Protein AF-A0A6A3JGC2-F1 (afdb_monomer_lite)

Radius of gyration: 27.62 Å; chains: 1; bounding box: 61×84×70 Å

InterPro domains:
  IPR036770 Ankyrin repeat-containing domain superfamily [G3DSA:1.25.40.20] (63-201)
  IPR036770 Ankyrin repeat-containing domain superfamily [SSF48403] (76-200)
  IPR052050 Secreted Effector and Ankyrin Repeat [PTHR46586] (74-198)

Foldseek 3Di:
DDDDDDDDDDDDDDDDDDPPDDDDDDDDDDDDDPDPPPVLPPLPLCPVVPDPVVQVVPSVSSVVVSLVSDDLQVNLLVCLVVVPLVSNLVSLQPDPDDCLNNLLSNLLVLPVSSNCSNVVSVPPQDQDPPPNDGDCPPPPVQPSLLVSLLNSLLNLNQVSNVVSLVVNVPDPCSLVSLVSSLVSNVVNVNVVSNVVSVVVNVVVVVVVVPDPDPPDDD

Secondary structure (DSSP, 8-state):
-------------------------------------------GGGGGGT--HHHHT-HHHHHHHHHHHS-HHHHHHHHHHHT-HHHHHHHHHH--S--HHHHHHHHHTT-HHHHHHHHHTT------TTT-------TTHHHHHHHHHHHHHHHT-HHHHHHHHHHHTTSTTHHHHHHHHHHHHHHHT-HHHHHHHHHHHHHHHHHTTSSSSS----

Sequence (218 aa):
MSCKRPWVDQVVESHSESKRVCIGSNGDCGKEETGLVLLARPHAKLKWANLPSRVLALPNVVERIEELALTPEENLEEAVRTGQVQLLSELATDFTGDVSGAVLAAARSGRTDMLEILLASQTEYFYDEETGCKYDEEEECGQFVAEAAVAASREGHLEAVRLLHDRVYYHDDRYETLWKILEEAAASGHVHVVKYAVDSLRDVGDDEFMDCTADRTW

Organism: NCBI:txid129364

Structure (mmCIF, N/CA/C/O backbone):
data_AF-A0A6A3JGC2-F1
#
_entry.id   AF-A0A6A3JGC2-F1
#
loop_
_atom_site.group_PDB
_atom_site.id
_atom_site.type_symbol
_atom_site.label_atom_id
_atom_site.label_alt_id
_atom_site.label_comp_id
_atom_site.label_asym_id
_atom_site.label_entity_id
_atom_site.label_seq_id
_atom_site.pdbx_PDB_ins_code
_atom_site.Cartn_x
_atom_site.Cartn_y
_atom_site.Cartn_z
_atom_site.occupancy
_atom_site.B_iso_or_equiv
_atom_site.auth_seq_id
_atom_site.auth_comp_id
_atom_site.auth_asym_id
_atom_site.auth_atom_id
_atom_site.pdbx_PDB_model_num
ATOM 1 N N . MET A 1 1 ? 35.248 -31.519 -22.949 1.00 40.16 1 MET A N 1
ATOM 2 C CA . MET A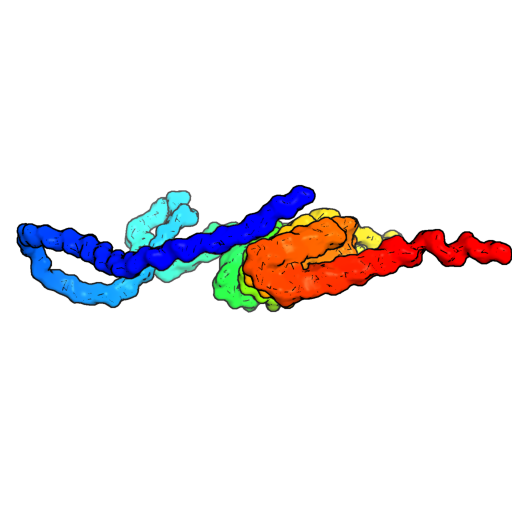 1 1 ? 34.840 -32.480 -21.904 1.00 40.16 1 MET A CA 1
ATOM 3 C C . MET A 1 1 ? 33.333 -32.650 -21.996 1.00 40.16 1 MET A C 1
ATOM 5 O O . MET A 1 1 ? 32.597 -31.718 -21.718 1.00 40.16 1 MET A O 1
ATOM 9 N N . SER A 1 2 ? 32.906 -33.788 -22.541 1.00 40.03 2 SER A N 1
ATOM 10 C CA . SER A 1 2 ? 31.509 -34.231 -22.619 1.00 40.03 2 SER A CA 1
ATOM 11 C C . SER A 1 2 ? 31.154 -34.981 -21.342 1.00 40.03 2 SER A C 1
ATOM 13 O O . SER A 1 2 ? 31.993 -35.754 -20.899 1.00 40.03 2 SER A O 1
ATOM 15 N N . CYS A 1 3 ? 29.931 -34.804 -20.839 1.00 30.33 3 CYS A N 1
ATOM 16 C CA . CYS A 1 3 ? 29.117 -35.800 -20.119 1.00 30.33 3 CYS A CA 1
ATOM 17 C C . CYS A 1 3 ? 27.719 -35.173 -19.933 1.00 30.33 3 CYS A C 1
ATOM 19 O O . CYS A 1 3 ? 27.557 -34.242 -19.157 1.00 30.33 3 CYS A O 1
ATOM 21 N N . LYS A 1 4 ? 26.763 -35.402 -20.844 1.00 32.72 4 LYS A N 1
ATOM 22 C CA . LYS A 1 4 ? 25.725 -36.454 -20.783 1.00 32.72 4 LYS A CA 1
ATOM 23 C C . LYS A 1 4 ? 25.055 -36.589 -19.404 1.00 32.72 4 LYS A C 1
ATOM 25 O O . LYS A 1 4 ? 25.658 -37.097 -18.468 1.00 32.72 4 LYS A O 1
ATOM 30 N N . ARG A 1 5 ? 23.770 -36.207 -19.346 1.00 41.34 5 ARG A N 1
ATOM 31 C CA . ARG A 1 5 ? 22.792 -36.713 -18.365 1.00 41.34 5 ARG A CA 1
ATOM 32 C C . ARG A 1 5 ? 22.647 -38.231 -18.536 1.00 41.34 5 ARG A C 1
ATOM 34 O O . ARG A 1 5 ? 22.842 -38.732 -19.647 1.00 41.34 5 ARG A O 1
ATOM 41 N N . PRO A 1 6 ? 22.218 -38.936 -17.485 1.00 41.75 6 PRO A N 1
ATOM 42 C CA . PRO A 1 6 ? 20.934 -39.616 -17.633 1.00 41.75 6 PRO A CA 1
ATOM 43 C C . PRO A 1 6 ? 20.024 -39.456 -16.413 1.00 41.75 6 PRO A C 1
ATOM 45 O O . PRO A 1 6 ? 20.448 -39.537 -15.264 1.00 41.75 6 PRO A O 1
ATOM 48 N N . TRP A 1 7 ? 18.747 -39.259 -16.725 1.00 29.38 7 TRP A N 1
ATOM 49 C CA . TRP A 1 7 ? 17.623 -39.642 -15.885 1.00 29.38 7 TRP A CA 1
ATOM 50 C C . TRP A 1 7 ? 17.770 -41.100 -15.430 1.00 29.38 7 TRP A C 1
ATOM 52 O O . TRP A 1 7 ? 18.105 -41.963 -16.242 1.00 29.38 7 TRP A O 1
ATOM 62 N N . VAL A 1 8 ? 17.478 -41.366 -14.159 1.00 36.34 8 VAL A N 1
ATOM 63 C CA . VAL A 1 8 ? 17.146 -42.704 -13.669 1.00 36.34 8 VAL A CA 1
ATOM 64 C C . VAL A 1 8 ? 15.775 -42.606 -13.028 1.00 36.34 8 VAL A C 1
ATOM 66 O O . VAL A 1 8 ? 15.575 -41.865 -12.067 1.00 36.34 8 VAL A O 1
ATOM 69 N N . ASP A 1 9 ? 14.852 -43.347 -13.626 1.00 31.70 9 ASP A N 1
ATOM 70 C CA . ASP A 1 9 ? 13.551 -43.685 -13.085 1.00 31.70 9 ASP A CA 1
ATOM 71 C C . ASP A 1 9 ? 13.697 -44.338 -11.709 1.00 31.70 9 ASP A C 1
ATOM 73 O O . ASP A 1 9 ? 14.399 -45.338 -11.546 1.00 31.70 9 ASP A O 1
ATOM 77 N N . GLN A 1 10 ? 12.952 -43.828 -10.735 1.00 32.38 10 GLN A N 1
ATOM 78 C CA . GLN A 1 10 ? 12.480 -44.659 -9.638 1.00 32.38 10 GLN A CA 1
ATOM 79 C C . GLN A 1 10 ? 11.005 -44.349 -9.400 1.00 32.38 10 GLN A C 1
ATOM 81 O O . GLN A 1 10 ? 10.617 -43.501 -8.603 1.00 32.38 10 GLN A O 1
ATOM 86 N N . VAL A 1 11 ? 10.182 -45.065 -10.164 1.00 33.06 11 VAL A N 1
ATOM 87 C CA . VAL A 1 11 ? 8.843 -45.458 -9.742 1.00 33.06 11 VAL A CA 1
ATOM 88 C C . VAL A 1 11 ? 9.032 -46.366 -8.530 1.00 33.06 11 VAL A C 1
ATOM 90 O O . VAL A 1 11 ? 9.611 -47.445 -8.654 1.00 33.06 11 VAL A O 1
ATOM 93 N N . VAL A 1 12 ? 8.560 -45.932 -7.366 1.00 37.59 12 VAL A N 1
ATOM 94 C CA . VAL A 1 12 ? 8.215 -46.844 -6.275 1.00 37.59 12 VAL A CA 1
ATOM 95 C C . VAL A 1 12 ? 6.804 -46.501 -5.835 1.00 37.59 12 VAL A C 1
ATOM 97 O O . VAL A 1 12 ? 6.435 -45.338 -5.681 1.00 37.59 12 VAL A O 1
ATOM 100 N N . GLU A 1 13 ? 6.018 -47.558 -5.753 1.00 29.42 13 GLU A N 1
ATOM 101 C CA . GLU A 1 13 ? 4.581 -47.598 -5.603 1.00 29.42 13 GLU A CA 1
ATOM 102 C C . GLU A 1 13 ? 4.063 -46.864 -4.361 1.00 29.42 13 GLU A C 1
ATOM 104 O O . GLU A 1 13 ? 4.618 -46.898 -3.264 1.00 29.42 13 GLU A O 1
ATOM 109 N N . SER A 1 14 ? 2.909 -46.250 -4.582 1.00 35.84 14 SER A N 1
ATOM 110 C CA . SER A 1 14 ? 1.824 -46.024 -3.639 1.00 35.84 14 SER A CA 1
ATOM 111 C C . SER A 1 14 ? 1.724 -47.062 -2.515 1.00 35.84 14 SER A C 1
ATOM 113 O O . SER A 1 14 ? 1.440 -48.222 -2.788 1.00 35.84 14 SER A O 1
ATOM 115 N N . HIS A 1 15 ? 1.763 -46.608 -1.260 1.00 31.97 15 HIS A N 1
ATOM 116 C CA . HIS A 1 15 ? 0.963 -47.209 -0.195 1.00 31.97 15 HIS A CA 1
ATOM 117 C C . HIS A 1 15 ? 0.449 -46.139 0.771 1.00 31.97 15 HIS A C 1
ATOM 119 O O . HIS A 1 15 ? 1.176 -45.507 1.531 1.00 31.97 15 HIS A O 1
ATOM 125 N N . SER A 1 16 ? -0.865 -45.961 0.709 1.00 41.03 16 SER A N 1
ATOM 126 C CA . SER A 1 16 ? -1.711 -45.414 1.754 1.00 41.03 16 SER A CA 1
ATOM 127 C C . SER A 1 16 ? -1.505 -46.173 3.067 1.00 41.03 16 SER A C 1
ATOM 129 O O . SER A 1 16 ? -1.831 -47.356 3.127 1.00 41.03 16 SER A O 1
ATOM 131 N N . GLU A 1 17 ? -1.088 -45.504 4.139 1.00 35.75 17 GLU A N 1
ATOM 132 C CA . GLU A 1 17 ? -1.300 -46.021 5.494 1.00 35.75 17 GLU A CA 1
ATOM 133 C C . GLU A 1 17 ? -1.867 -44.940 6.408 1.00 35.75 17 GLU A C 1
ATOM 135 O O . GLU A 1 17 ? -1.187 -44.150 7.058 1.00 35.75 17 GLU A O 1
ATOM 140 N N . SER A 1 18 ? -3.196 -44.963 6.444 1.00 41.19 18 SER A N 1
ATOM 141 C CA . SER A 1 18 ? -4.035 -44.443 7.508 1.00 41.19 18 SER A CA 1
ATOM 142 C C . SER A 1 18 ? -3.689 -45.169 8.816 1.00 41.19 18 SER A C 1
ATOM 144 O O . SER A 1 18 ? -4.119 -46.300 9.029 1.00 41.19 18 SER A O 1
ATOM 146 N N . LYS A 1 19 ? -2.929 -44.541 9.721 1.00 39.28 19 LYS A N 1
ATOM 147 C CA . LYS A 1 19 ? -2.805 -45.027 11.107 1.00 39.28 19 LYS A CA 1
ATOM 148 C C . LYS A 1 19 ? -3.862 -44.379 11.987 1.00 39.28 19 LYS A C 1
ATOM 150 O O . LYS A 1 19 ? -3.628 -43.430 12.725 1.00 39.28 19 LYS A O 1
ATOM 155 N N . ARG A 1 20 ? -5.053 -44.964 11.891 1.00 35.09 20 ARG A N 1
ATOM 156 C CA . ARG A 1 20 ? -6.112 -44.891 12.890 1.00 35.09 20 ARG A CA 1
ATOM 157 C C . ARG A 1 20 ? -5.725 -45.845 14.027 1.00 35.09 20 ARG A C 1
ATOM 159 O O . ARG A 1 20 ? -5.911 -47.050 13.903 1.00 35.09 20 ARG A O 1
ATOM 166 N N . VAL A 1 21 ? -5.162 -45.326 15.116 1.00 34.97 21 VAL A N 1
ATOM 167 C CA . VAL A 1 21 ? -5.056 -46.079 16.376 1.00 34.97 21 VAL A CA 1
ATOM 168 C C . VAL A 1 21 ? -6.229 -45.652 17.247 1.00 34.97 21 VAL A C 1
ATOM 170 O O . VAL A 1 21 ? -6.173 -44.656 17.959 1.00 34.97 21 VAL A O 1
ATOM 173 N N . CYS A 1 22 ? -7.326 -46.396 17.129 1.00 31.34 22 CYS A N 1
ATOM 174 C CA . CYS A 1 22 ? -8.403 -46.393 18.108 1.00 31.34 22 CYS A CA 1
ATOM 175 C C . CYS A 1 22 ? -8.156 -47.564 19.058 1.00 31.34 22 CYS A C 1
ATOM 177 O O . CYS A 1 22 ? -8.174 -48.716 18.629 1.00 31.34 22 CYS A O 1
ATOM 179 N N . ILE A 1 23 ? -7.963 -47.272 20.341 1.00 37.31 23 ILE A N 1
ATOM 180 C CA . ILE A 1 23 ? -8.132 -48.247 21.416 1.00 37.31 23 ILE A CA 1
ATOM 181 C C . ILE A 1 23 ? -9.232 -47.670 22.310 1.00 37.31 23 ILE A C 1
ATOM 183 O O . ILE A 1 23 ? -9.028 -46.654 22.970 1.00 37.31 23 ILE A O 1
ATOM 187 N N . GLY A 1 24 ? -10.427 -48.268 22.235 1.00 34.34 24 GLY A N 1
ATOM 188 C CA . GLY A 1 24 ? -11.505 -48.063 23.210 1.00 34.34 24 GLY A CA 1
ATOM 189 C C . GLY A 1 24 ? -11.073 -48.566 24.597 1.00 34.34 24 GLY A C 1
ATOM 190 O O . GLY A 1 24 ? -10.093 -49.289 24.721 1.00 34.34 24 GLY A O 1
ATOM 191 N N . SER A 1 25 ? -11.733 -48.240 25.699 1.00 39.22 25 SER A N 1
ATOM 192 C CA . SER A 1 25 ? -13.154 -47.965 25.860 1.00 39.22 25 SER A CA 1
ATOM 193 C C . SER A 1 25 ? -13.377 -47.290 27.217 1.00 39.22 25 SER A C 1
ATOM 195 O O . SER A 1 25 ? -12.746 -47.690 28.191 1.00 39.22 25 SER A O 1
ATOM 197 N N . ASN A 1 26 ? -14.301 -46.330 27.298 1.00 35.31 26 ASN A N 1
ATOM 198 C CA . ASN A 1 26 ? -15.523 -46.417 28.116 1.00 35.31 26 ASN A CA 1
ATOM 199 C C . ASN A 1 26 ? -16.088 -45.028 28.431 1.00 35.31 26 ASN A C 1
ATOM 201 O O . ASN A 1 26 ? -15.456 -44.246 29.128 1.00 35.31 26 ASN A O 1
ATOM 205 N N . GLY A 1 27 ? -17.326 -44.821 27.974 1.00 37.41 27 GLY A N 1
ATOM 206 C CA . GLY A 1 27 ? -18.338 -43.993 28.625 1.00 37.41 27 GLY A CA 1
ATOM 207 C C . GLY A 1 27 ? -18.109 -42.487 28.607 1.00 37.41 27 GLY A C 1
ATOM 208 O O . GLY A 1 27 ? -17.497 -41.957 29.518 1.00 37.41 27 GLY A O 1
ATOM 209 N N . ASP A 1 28 ? -18.730 -41.785 27.662 1.00 31.62 28 ASP A N 1
ATOM 210 C CA . ASP A 1 28 ? -19.971 -41.108 28.036 1.00 31.62 28 ASP A CA 1
ATOM 211 C C . ASP A 1 28 ? -20.801 -40.729 26.811 1.00 31.62 28 ASP A C 1
ATOM 213 O O . ASP A 1 28 ? -20.299 -40.444 25.723 1.00 31.62 28 ASP A O 1
ATOM 217 N N . CYS A 1 29 ? -22.105 -40.812 27.002 1.00 31.84 29 CYS A N 1
ATOM 218 C CA . CYS A 1 29 ? -23.134 -40.596 26.012 1.00 31.84 29 CYS A CA 1
ATOM 219 C C . CYS A 1 29 ? -23.677 -39.168 26.109 1.00 31.84 29 CYS A C 1
ATOM 221 O O . CYS A 1 29 ? -24.109 -38.736 27.173 1.00 31.84 29 CYS A O 1
ATOM 223 N N . GLY A 1 30 ? -23.813 -38.516 24.955 1.00 33.78 30 GLY A N 1
ATOM 224 C CA . GLY A 1 30 ? -24.928 -37.609 24.707 1.00 33.78 30 GLY A CA 1
ATOM 225 C C . GLY A 1 30 ? -24.602 -36.123 24.574 1.00 33.78 30 GLY A C 1
ATOM 226 O O . GLY A 1 30 ? -23.927 -35.534 25.412 1.00 33.78 30 GLY A O 1
ATOM 227 N N . LYS A 1 31 ? -25.296 -35.555 23.578 1.00 35.34 31 LYS A N 1
ATOM 228 C CA . LYS A 1 31 ? -25.598 -34.142 23.293 1.00 35.34 31 LYS A CA 1
ATOM 229 C C . LYS A 1 31 ? -24.563 -33.465 22.398 1.00 35.34 31 LYS A C 1
ATOM 231 O O . LYS A 1 31 ? -23.427 -33.252 22.788 1.00 35.34 31 LYS A O 1
ATOM 236 N N . GLU A 1 32 ? -24.835 -33.425 21.098 1.00 36.41 32 GLU A N 1
ATOM 237 C CA . GLU A 1 32 ? -25.738 -32.477 20.416 1.00 36.41 32 GLU A CA 1
ATOM 238 C C . GLU A 1 32 ? -25.080 -31.109 20.221 1.00 36.41 32 GLU A C 1
ATOM 240 O O . GLU A 1 32 ? -24.451 -30.561 21.117 1.00 36.41 32 GLU A O 1
ATOM 245 N N . GLU A 1 33 ? -25.300 -30.597 19.011 1.00 38.44 33 GLU A N 1
ATOM 246 C CA . GLU A 1 33 ? -25.041 -29.236 18.548 1.00 38.44 33 GLU A CA 1
ATOM 247 C C . GLU A 1 33 ? -23.581 -28.923 18.203 1.00 38.44 33 GLU A C 1
ATOM 249 O O . GLU A 1 33 ? -22.798 -28.373 18.973 1.00 38.44 33 GLU A O 1
ATOM 254 N N . THR A 1 34 ? -23.245 -29.185 16.938 1.00 37.94 34 THR A N 1
ATOM 255 C CA . THR A 1 34 ? -22.229 -28.426 16.202 1.00 37.94 34 THR A CA 1
ATOM 256 C C . THR A 1 34 ? -22.702 -26.977 16.062 1.00 37.94 34 THR A C 1
ATOM 258 O O . THR A 1 34 ? -23.125 -26.539 14.993 1.00 37.94 34 THR A O 1
ATOM 261 N N . GLY A 1 35 ? -22.688 -26.247 17.174 1.00 33.62 35 GLY A N 1
ATOM 262 C CA . GLY A 1 35 ? -22.722 -24.800 17.185 1.00 33.62 35 GLY A CA 1
ATOM 263 C C . GLY A 1 35 ? -21.405 -24.300 16.613 1.00 33.62 35 GLY A C 1
ATOM 264 O O . GLY A 1 35 ? -20.331 -24.747 17.020 1.00 33.62 35 GLY A O 1
ATOM 265 N N . LEU A 1 36 ? -21.497 -23.400 15.638 1.00 38.47 36 LEU A N 1
ATOM 266 C CA . LEU A 1 36 ? -20.394 -22.556 15.201 1.00 38.47 36 LEU A CA 1
ATOM 267 C C . LEU A 1 36 ? -19.675 -22.026 16.443 1.00 38.47 36 LEU A C 1
ATOM 269 O O . LEU A 1 36 ? -20.204 -21.174 17.157 1.00 38.47 36 LEU A O 1
ATOM 273 N N . VAL A 1 37 ? -18.473 -22.539 16.702 1.00 37.34 37 VAL A N 1
ATOM 274 C CA . VAL A 1 37 ? -17.532 -21.891 17.606 1.00 37.34 37 VAL A CA 1
ATOM 275 C C . VAL A 1 37 ? -17.148 -20.599 16.898 1.00 37.34 37 VAL A C 1
ATOM 277 O O . VAL A 1 37 ? -16.197 -20.552 16.122 1.00 37.34 37 VAL A O 1
ATOM 280 N N . LEU A 1 38 ? -17.946 -19.554 17.120 1.00 40.47 38 LEU A N 1
ATOM 281 C CA . LEU A 1 38 ? -17.470 -18.188 17.032 1.00 40.47 38 LEU A CA 1
ATOM 282 C C . LEU A 1 38 ? -16.280 -18.153 17.983 1.00 40.47 38 LEU A C 1
ATOM 284 O O . LEU A 1 38 ? -16.451 -18.176 19.201 1.00 40.47 38 LEU A O 1
ATOM 288 N N . LEU A 1 39 ? -15.076 -18.233 17.420 1.00 42.31 39 LEU A N 1
ATOM 289 C CA . LEU A 1 39 ? -13.839 -17.996 18.140 1.00 42.31 39 LEU A CA 1
ATOM 290 C C . LEU A 1 39 ? -13.948 -16.574 18.684 1.00 42.31 39 LEU A C 1
ATOM 292 O O . LEU A 1 39 ? -13.642 -15.614 17.980 1.00 42.31 39 LEU A O 1
ATOM 296 N N . ALA A 1 40 ? -14.470 -16.447 19.904 1.00 48.84 40 ALA A N 1
ATOM 297 C CA . ALA A 1 40 ? -14.535 -15.193 20.621 1.00 48.84 40 ALA A CA 1
ATOM 298 C C . ALA A 1 40 ? -13.107 -14.661 20.654 1.00 48.84 40 ALA A C 1
ATOM 300 O O . ALA A 1 40 ? -12.228 -15.269 21.275 1.00 48.84 40 ALA A O 1
ATOM 301 N N . ARG A 1 41 ? -12.860 -13.582 19.905 1.00 54.81 41 ARG A N 1
ATOM 302 C CA . ARG A 1 41 ? -11.593 -12.864 19.965 1.00 54.81 41 ARG A CA 1
ATOM 303 C C . ARG A 1 41 ? -11.377 -12.527 21.441 1.00 54.81 41 ARG A C 1
ATOM 305 O O . ARG A 1 41 ? -12.233 -11.868 22.027 1.00 54.81 41 ARG A O 1
ATOM 312 N N . PRO A 1 42 ? -10.304 -13.016 22.084 1.00 57.69 42 PRO A N 1
ATOM 313 C CA . PRO A 1 42 ? -10.035 -12.643 23.460 1.00 57.69 42 PRO A CA 1
ATOM 314 C C . PRO A 1 42 ? -9.900 -11.122 23.513 1.00 57.69 42 PRO A C 1
ATOM 316 O O . PRO A 1 42 ? -9.106 -10.572 22.751 1.00 57.69 42 PRO A O 1
ATOM 319 N N . HIS A 1 43 ? -10.651 -10.467 24.403 1.00 59.94 43 HIS A N 1
ATOM 320 C CA . HIS A 1 43 ? -10.672 -9.010 24.578 1.00 59.94 43 HIS A CA 1
ATOM 321 C C . HIS A 1 43 ? -9.362 -8.485 25.187 1.00 59.94 43 HIS A C 1
ATOM 323 O O . HIS A 1 43 ? -9.300 -7.993 26.317 1.00 59.94 43 HIS A O 1
ATOM 329 N N . ALA A 1 44 ? -8.252 -8.685 24.472 1.00 62.28 44 ALA A N 1
ATOM 330 C CA . ALA A 1 44 ? -6.904 -8.386 24.929 1.00 62.28 44 ALA A CA 1
ATOM 331 C C . ALA A 1 44 ? -6.706 -6.883 25.153 1.00 62.28 44 ALA A C 1
ATOM 333 O O . ALA A 1 44 ? -5.936 -6.507 26.039 1.00 62.28 44 ALA A O 1
ATOM 334 N N . LYS A 1 45 ? -7.446 -6.054 24.404 1.00 65.69 45 LYS A N 1
ATOM 335 C CA . LYS A 1 45 ? -7.395 -4.592 24.472 1.00 65.69 45 LYS A CA 1
ATOM 336 C C . LYS A 1 45 ? -8.037 -4.022 25.740 1.00 65.69 45 LYS A C 1
ATOM 338 O O . LYS A 1 45 ? -7.640 -2.952 26.179 1.00 65.69 45 LYS A O 1
ATOM 343 N N . LEU A 1 46 ? -8.939 -4.752 26.404 1.00 69.06 46 LEU A N 1
ATOM 344 C CA . LEU A 1 46 ? -9.642 -4.279 27.611 1.00 69.06 46 LEU A CA 1
ATOM 345 C C . LEU A 1 46 ? -9.077 -4.822 28.927 1.00 69.06 46 LEU A C 1
ATOM 347 O O . LEU A 1 46 ? -9.680 -4.647 29.989 1.00 69.06 46 LEU A O 1
ATOM 351 N N . LYS A 1 47 ? -7.891 -5.445 28.896 1.00 65.38 47 LYS A N 1
ATOM 352 C CA . LYS A 1 47 ? -7.219 -5.948 30.108 1.00 65.38 47 LYS A CA 1
ATOM 353 C C . LYS A 1 47 ? -6.957 -4.850 31.141 1.00 65.38 47 LYS A C 1
ATOM 355 O O . LYS A 1 47 ? -7.010 -5.122 32.336 1.00 65.38 47 LYS A O 1
ATOM 360 N N . TRP A 1 48 ? -6.703 -3.623 30.688 1.00 63.00 48 TRP A N 1
ATOM 361 C CA . TRP A 1 48 ? -6.475 -2.472 31.563 1.00 63.00 48 TRP A CA 1
ATOM 362 C C . TRP A 1 48 ? -7.754 -2.007 32.279 1.00 63.00 48 TRP A C 1
ATOM 364 O O . TRP A 1 48 ? -7.675 -1.508 33.398 1.00 63.00 48 TRP A O 1
ATOM 374 N N . ALA A 1 49 ? -8.928 -2.202 31.667 1.00 71.62 49 ALA A N 1
ATOM 375 C CA . ALA A 1 49 ? -10.205 -1.695 32.170 1.00 71.62 49 ALA A CA 1
ATOM 376 C C . ALA A 1 49 ? -10.822 -2.578 33.271 1.00 71.62 49 ALA A C 1
ATOM 378 O O . ALA A 1 49 ? -11.781 -2.162 33.919 1.00 71.62 49 ALA A O 1
ATOM 379 N N . ASN A 1 50 ? -10.279 -3.788 33.486 1.00 77.06 50 ASN A N 1
ATOM 380 C CA . ASN A 1 50 ? -10.695 -4.752 34.515 1.00 77.06 50 ASN A CA 1
ATOM 381 C C . ASN A 1 50 ? -12.229 -4.893 34.632 1.00 77.06 50 ASN A C 1
ATOM 383 O O . ASN A 1 50 ? -12.813 -4.783 35.713 1.00 77.06 50 ASN A O 1
ATOM 387 N N . LEU A 1 51 ? -12.890 -5.075 33.484 1.00 80.31 51 LEU A N 1
ATOM 388 C CA . LEU A 1 51 ? -14.347 -5.117 33.396 1.00 80.31 51 LEU A CA 1
ATOM 389 C C . LEU A 1 51 ? -14.912 -6.341 34.140 1.00 80.31 51 LEU A C 1
ATOM 391 O O . LEU A 1 51 ? -14.352 -7.437 34.048 1.00 80.31 51 LEU A O 1
ATOM 395 N N . PRO A 1 52 ? -16.049 -6.202 34.845 1.00 86.31 52 PRO A N 1
ATOM 396 C CA . PRO A 1 52 ? -16.675 -7.326 35.527 1.00 86.31 52 PRO A CA 1
ATOM 397 C C . PRO A 1 52 ? -17.096 -8.410 34.525 1.00 86.31 52 PRO A C 1
ATOM 399 O O . PRO A 1 52 ? -17.564 -8.120 33.423 1.00 86.31 52 PRO A O 1
ATOM 402 N N . SER A 1 53 ? -17.012 -9.678 34.932 1.00 80.56 53 SER A N 1
ATOM 403 C CA . SER A 1 53 ? -17.248 -10.851 34.073 1.00 80.56 53 SER A CA 1
ATOM 404 C C . SER A 1 53 ? -18.633 -10.891 33.415 1.00 80.56 53 SER A C 1
ATOM 406 O O . SER A 1 53 ? -18.794 -11.481 32.352 1.00 80.56 53 SER A O 1
ATOM 408 N N . ARG A 1 54 ? -19.627 -10.205 33.991 1.00 83.94 54 ARG A N 1
ATOM 409 C CA . ARG A 1 54 ? -20.962 -10.051 33.394 1.00 83.94 54 ARG A CA 1
ATOM 410 C C . ARG A 1 54 ? -20.975 -9.139 32.162 1.00 83.94 54 ARG A C 1
ATOM 412 O O . ARG A 1 54 ? -21.797 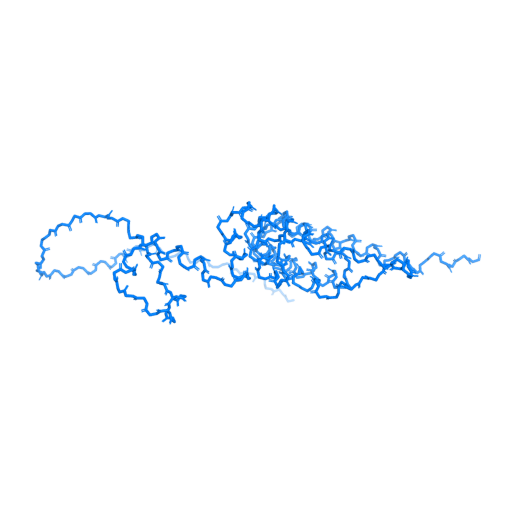-9.356 31.283 1.00 83.94 54 ARG A O 1
ATOM 419 N N . VAL A 1 55 ? -20.090 -8.143 32.105 1.00 81.19 55 VAL A N 1
ATOM 420 C CA . VAL A 1 55 ? -19.917 -7.268 30.934 1.00 81.19 55 VAL A CA 1
ATOM 421 C C . VAL A 1 55 ? -19.098 -7.991 29.869 1.00 81.19 55 VAL A C 1
ATOM 423 O O . VAL A 1 55 ? -19.497 -7.983 28.715 1.00 81.19 55 VAL A O 1
ATOM 426 N N . LEU A 1 56 ? -18.044 -8.718 30.264 1.00 79.69 56 LEU A N 1
ATOM 427 C CA . LEU A 1 56 ? -17.246 -9.545 29.344 1.00 79.69 56 LEU A CA 1
ATOM 428 C C . LEU A 1 56 ? -18.052 -10.664 28.659 1.00 79.69 56 LEU A C 1
ATOM 430 O O . LEU A 1 56 ? -17.670 -11.137 27.597 1.00 79.69 56 LEU A O 1
ATOM 434 N N . ALA A 1 57 ? -19.169 -11.087 29.254 1.00 82.38 57 ALA A N 1
ATOM 435 C CA . ALA A 1 57 ? -20.066 -12.087 28.679 1.00 82.38 57 ALA A CA 1
ATOM 436 C C . ALA A 1 57 ? -21.020 -11.530 27.600 1.00 82.38 57 ALA A C 1
ATOM 438 O O . ALA A 1 57 ? -21.793 -12.296 27.026 1.00 82.38 57 ALA A O 1
ATOM 439 N N . LEU A 1 58 ? -21.013 -10.214 27.346 1.00 85.38 58 LEU A N 1
ATOM 440 C CA . LEU A 1 58 ? -21.899 -9.549 26.388 1.00 85.38 58 LEU A CA 1
ATOM 441 C C . LEU A 1 58 ? -21.116 -9.154 25.124 1.00 85.38 58 LEU A C 1
ATOM 443 O O . LEU A 1 58 ? -20.615 -8.033 25.069 1.00 85.38 58 LEU A O 1
ATOM 447 N N . PRO A 1 59 ? -21.036 -10.014 24.090 1.00 79.19 59 PRO A N 1
ATOM 448 C CA . PRO A 1 59 ? -20.126 -9.813 22.958 1.00 79.19 59 PRO A CA 1
ATOM 449 C C . PRO A 1 59 ? -20.323 -8.456 22.272 1.00 79.19 59 PRO A C 1
ATOM 451 O O . PRO A 1 59 ? -19.364 -7.711 22.128 1.00 79.19 59 PRO A O 1
ATOM 454 N N . ASN A 1 60 ? -21.570 -8.072 21.987 1.00 82.88 60 ASN A N 1
ATOM 455 C CA . ASN A 1 60 ? -21.885 -6.803 21.316 1.00 82.88 60 ASN A CA 1
ATOM 456 C C . ASN A 1 60 ? -21.514 -5.564 22.152 1.00 82.88 60 ASN A C 1
ATOM 458 O O . ASN A 1 60 ? -21.213 -4.506 21.611 1.00 82.88 60 ASN A O 1
ATOM 462 N N . VAL A 1 61 ? -21.593 -5.665 23.485 1.00 84.81 61 VAL A N 1
ATOM 463 C CA . VAL A 1 61 ? -21.240 -4.550 24.377 1.00 84.81 61 VAL A CA 1
ATOM 464 C C . VAL A 1 61 ? -19.729 -4.419 24.450 1.00 84.81 61 VAL A C 1
ATOM 466 O O . VAL A 1 61 ? -19.214 -3.307 24.419 1.00 84.81 61 VAL A O 1
ATOM 469 N N . VAL A 1 62 ? -19.022 -5.544 24.538 1.00 81.88 62 VAL A N 1
ATOM 470 C CA . VAL A 1 62 ? -17.566 -5.524 24.602 1.00 81.88 62 VAL A CA 1
ATOM 471 C C . VAL A 1 62 ? -16.972 -5.066 23.276 1.00 81.88 62 VAL A C 1
ATOM 473 O O . VAL A 1 62 ? -16.109 -4.203 23.305 1.00 81.88 62 VAL A O 1
ATOM 476 N N . GLU A 1 63 ? -17.489 -5.538 22.141 1.00 77.94 63 GLU A N 1
ATOM 477 C CA . GLU A 1 63 ? -17.088 -5.082 20.803 1.00 77.94 63 GLU A CA 1
ATOM 478 C C . GLU A 1 63 ? -17.234 -3.562 20.670 1.00 77.94 63 GLU A C 1
ATOM 480 O O . GLU A 1 63 ? -16.284 -2.877 20.307 1.00 77.94 63 GLU A O 1
ATOM 485 N N . ARG A 1 64 ? -18.369 -3.000 21.107 1.00 78.81 64 ARG A N 1
ATOM 486 C CA . ARG A 1 64 ? -18.576 -1.548 21.075 1.00 78.81 64 ARG A CA 1
ATOM 487 C C . ARG A 1 64 ? -17.637 -0.776 22.005 1.00 78.81 64 ARG A C 1
ATOM 489 O O . ARG A 1 64 ? -17.236 0.338 21.686 1.00 78.81 64 ARG A O 1
ATOM 496 N N . ILE A 1 65 ? -17.314 -1.328 23.175 1.00 81.69 65 ILE A N 1
ATOM 497 C CA . ILE A 1 65 ? -16.345 -0.718 24.097 1.00 81.69 65 ILE A CA 1
ATOM 498 C C . ILE A 1 65 ? -14.935 -0.790 23.506 1.00 81.69 65 ILE A C 1
ATOM 500 O O . ILE A 1 65 ? -14.186 0.169 23.648 1.00 81.69 65 ILE A O 1
ATOM 504 N N . GLU A 1 66 ? -14.576 -1.896 22.852 1.00 73.94 66 GLU A N 1
ATOM 505 C CA . GLU A 1 66 ? -13.299 -2.041 22.155 1.00 73.94 66 GLU A CA 1
ATOM 506 C C . GLU A 1 66 ? -13.179 -1.025 21.028 1.00 73.94 66 GLU A C 1
ATOM 508 O O . GLU A 1 66 ? -12.185 -0.311 21.009 1.00 73.94 66 GLU A O 1
ATOM 513 N N . GLU A 1 67 ? -14.202 -0.886 20.180 1.00 71.19 67 GLU A N 1
ATOM 514 C CA . GLU A 1 67 ? -14.275 0.140 19.130 1.00 71.19 67 GLU A CA 1
ATOM 515 C C . GLU A 1 67 ? -14.059 1.557 19.682 1.00 71.19 67 GLU A C 1
ATOM 517 O O . GLU A 1 67 ? -13.287 2.330 19.126 1.00 71.19 67 GLU A O 1
ATOM 522 N N . LEU A 1 68 ? -14.704 1.898 20.803 1.00 72.12 68 LEU A N 1
ATOM 523 C CA . LEU A 1 68 ? -14.568 3.213 21.441 1.00 72.12 68 LEU A CA 1
ATOM 524 C C . LEU A 1 68 ? -13.238 3.404 22.187 1.00 72.12 68 LEU A C 1
ATOM 526 O O . LEU A 1 68 ? -12.905 4.529 22.555 1.00 72.12 68 LEU A O 1
ATOM 530 N N . ALA A 1 69 ? -12.514 2.320 22.460 1.00 73.12 69 ALA A N 1
ATOM 531 C CA . ALA A 1 69 ? -11.230 2.332 23.152 1.00 73.12 69 ALA A CA 1
ATOM 532 C C . ALA A 1 69 ? -10.030 2.251 22.194 1.00 73.12 69 ALA A C 1
ATOM 534 O O . ALA A 1 69 ? -8.893 2.276 22.671 1.00 73.12 69 ALA A O 1
ATOM 535 N N . LEU A 1 70 ? -10.261 2.137 20.879 1.00 75.50 70 LEU A N 1
ATOM 536 C CA . LEU A 1 70 ? -9.204 2.207 19.871 1.00 75.50 70 LEU A CA 1
ATOM 537 C C . LEU A 1 70 ? -8.568 3.600 19.880 1.00 75.50 70 LEU A C 1
ATOM 539 O O . LEU A 1 70 ? -9.258 4.615 20.003 1.00 75.50 70 LEU A O 1
ATOM 543 N N . THR A 1 71 ? -7.246 3.646 19.719 1.00 81.00 71 THR A N 1
ATOM 544 C CA . THR A 1 71 ? -6.575 4.902 19.363 1.00 81.00 71 THR A CA 1
ATOM 545 C C . THR A 1 71 ? -7.034 5.321 17.960 1.00 81.00 71 THR A C 1
ATOM 547 O O . THR A 1 71 ? -7.513 4.472 17.198 1.00 81.00 71 THR A O 1
ATOM 550 N N . PRO A 1 72 ? -6.949 6.608 17.589 1.00 77.50 72 PRO A N 1
ATOM 551 C CA . PRO A 1 72 ? -7.434 7.040 16.284 1.00 77.50 72 PRO A CA 1
ATOM 552 C C . PRO A 1 72 ? -6.681 6.349 15.129 1.00 77.50 72 PRO A C 1
ATOM 554 O O . PRO A 1 72 ? -7.317 6.029 14.128 1.00 77.50 72 PRO A O 1
ATOM 557 N N . GLU A 1 73 ? -5.396 6.001 15.300 1.00 81.62 73 GLU A N 1
ATOM 558 C CA . GLU A 1 73 ? -4.628 5.205 14.326 1.00 81.62 73 GLU A CA 1
ATOM 559 C C . GLU A 1 73 ? -5.210 3.786 14.177 1.00 81.62 73 GLU A C 1
ATOM 561 O O . GLU A 1 73 ? -5.506 3.325 13.073 1.00 81.62 73 GLU A O 1
ATOM 566 N N . GLU A 1 74 ? -5.436 3.086 15.296 1.00 82.12 74 GLU A N 1
ATOM 567 C CA . GLU A 1 74 ? -5.976 1.722 15.275 1.00 82.12 74 GLU A CA 1
ATOM 568 C C . GLU A 1 74 ? -7.420 1.673 14.759 1.00 82.12 74 GLU A C 1
ATOM 570 O O . GLU A 1 74 ? -7.834 0.678 14.159 1.00 82.12 74 GLU A O 1
ATOM 575 N N . ASN A 1 75 ? -8.196 2.728 15.008 1.00 85.06 75 ASN A N 1
ATOM 576 C CA . ASN A 1 75 ? -9.559 2.854 14.511 1.00 85.06 75 ASN A CA 1
ATOM 577 C C . ASN A 1 75 ? -9.571 3.030 12.989 1.00 85.06 75 ASN A C 1
ATOM 579 O O . ASN A 1 75 ? -10.365 2.388 12.301 1.00 85.06 75 ASN A O 1
ATOM 583 N N . LEU A 1 76 ? -8.635 3.819 12.454 1.00 86.06 76 LEU A N 1
ATOM 584 C CA . LEU A 1 76 ? -8.439 3.963 11.016 1.00 86.06 76 LEU A CA 1
ATOM 585 C C . LEU A 1 76 ? -8.073 2.613 10.382 1.00 86.06 76 LEU A C 1
ATOM 587 O O . LEU A 1 76 ? -8.697 2.185 9.411 1.00 86.06 76 LEU A O 1
ATOM 591 N N . GLU A 1 77 ? -7.135 1.879 10.984 1.00 86.38 77 GLU A N 1
ATOM 592 C CA . GLU A 1 77 ? -6.763 0.538 10.527 1.00 86.38 77 GLU A CA 1
ATOM 593 C C . GLU A 1 77 ? -7.902 -0.487 10.617 1.00 86.38 77 GLU A C 1
ATOM 595 O O . GLU A 1 77 ? -7.998 -1.366 9.759 1.00 86.38 77 GLU A O 1
ATOM 600 N N . GLU A 1 78 ? -8.754 -0.434 11.643 1.00 84.25 78 GLU A N 1
ATOM 601 C CA . GLU A 1 78 ? -9.918 -1.320 11.760 1.00 84.25 78 GLU A CA 1
ATOM 602 C C . GLU A 1 78 ? -11.001 -0.955 10.740 1.00 84.25 78 GLU A C 1
ATOM 604 O O . GLU A 1 78 ? -11.563 -1.849 10.104 1.00 84.25 78 GLU A O 1
ATOM 609 N N . ALA A 1 79 ? -11.261 0.337 10.517 1.00 88.44 79 ALA A N 1
ATOM 610 C CA . ALA A 1 79 ? -12.185 0.811 9.486 1.00 88.44 79 ALA A CA 1
ATOM 611 C C . ALA A 1 79 ? -11.739 0.338 8.099 1.00 88.44 79 ALA A C 1
ATOM 613 O O . ALA A 1 79 ? -12.548 -0.196 7.330 1.00 88.44 79 ALA A O 1
ATOM 614 N N . VAL A 1 80 ? -10.426 0.421 7.837 1.00 90.50 80 VAL A N 1
ATOM 615 C CA . VAL A 1 80 ? -9.789 -0.258 6.715 1.00 90.50 80 VAL A CA 1
ATOM 616 C C . VAL A 1 80 ? -10.111 -1.743 6.835 1.00 90.50 80 VAL A C 1
ATOM 618 O O . VAL A 1 80 ? -10.936 -2.237 6.085 1.00 90.50 80 VAL A O 1
ATOM 621 N N . ARG A 1 81 ? -9.560 -2.513 7.765 1.00 85.50 81 ARG A N 1
ATOM 622 C CA . ARG A 1 81 ? -9.708 -3.983 7.809 1.00 85.50 81 ARG A CA 1
ATOM 623 C C . ARG A 1 81 ? -11.144 -4.504 7.629 1.00 85.50 81 ARG A C 1
ATOM 625 O O . ARG A 1 81 ? -11.344 -5.490 6.924 1.00 85.50 81 ARG A O 1
ATOM 632 N N . THR A 1 82 ? -12.134 -3.819 8.192 1.00 86.69 82 THR A N 1
ATOM 633 C CA . THR A 1 82 ? -13.563 -4.162 8.109 1.00 86.69 82 THR A CA 1
ATOM 634 C C . THR A 1 82 ? -14.252 -3.737 6.809 1.00 86.69 82 THR A C 1
ATOM 636 O O . THR A 1 82 ? -15.315 -4.266 6.496 1.00 86.69 82 THR A O 1
ATOM 639 N N . GLY A 1 83 ? -13.663 -2.842 6.011 1.00 86.00 83 GLY A N 1
ATOM 640 C CA . GLY A 1 83 ? -14.236 -2.420 4.729 1.00 86.00 83 GLY A CA 1
ATOM 641 C C . GLY A 1 83 ? -15.243 -1.279 4.834 1.00 86.00 83 GLY A C 1
ATOM 642 O O . GLY A 1 83 ? -16.014 -1.066 3.902 1.00 86.00 83 GLY A O 1
ATOM 643 N N . GLN A 1 84 ? -15.243 -0.536 5.939 1.00 87.94 84 GLN A N 1
ATOM 644 C CA . GLN A 1 84 ? -16.202 0.537 6.182 1.00 87.94 84 GLN A CA 1
ATOM 645 C C . GLN A 1 84 ? -15.723 1.862 5.576 1.00 87.94 84 GLN A C 1
ATOM 647 O O . GLN A 1 84 ? -15.139 2.697 6.258 1.00 87.94 84 GLN A O 1
ATOM 652 N N . VAL A 1 85 ? -15.993 2.068 4.284 1.00 87.88 85 VAL A N 1
ATOM 653 C CA . VAL A 1 85 ? -15.555 3.261 3.530 1.00 87.88 85 VAL A CA 1
ATOM 654 C C . VAL A 1 85 ? -16.141 4.560 4.096 1.00 87.88 85 VAL A C 1
ATOM 656 O O . VAL A 1 85 ? -15.434 5.557 4.186 1.00 87.88 85 VAL A O 1
ATOM 659 N N . GLN A 1 86 ? -17.413 4.561 4.512 1.00 85.62 86 GLN A N 1
ATOM 660 C CA . GLN A 1 86 ? -18.054 5.762 5.066 1.00 85.62 86 GLN A CA 1
ATOM 661 C C . GLN A 1 86 ? -17.416 6.171 6.396 1.00 85.62 86 GLN A C 1
ATOM 663 O O . GLN A 1 86 ? -17.036 7.326 6.567 1.00 85.62 86 GLN A O 1
ATOM 668 N N . LEU A 1 87 ? -17.228 5.204 7.296 1.00 86.25 87 LEU A N 1
ATOM 669 C CA . LEU A 1 87 ? -16.534 5.433 8.560 1.00 86.25 87 LEU A CA 1
ATOM 670 C C . LEU A 1 87 ? -15.101 5.914 8.313 1.00 86.25 87 LEU A C 1
ATOM 672 O O . LEU A 1 87 ? -14.655 6.852 8.959 1.00 86.25 87 LEU A O 1
ATOM 676 N N . LEU A 1 88 ? -14.400 5.311 7.347 1.00 87.81 88 LEU A N 1
ATOM 677 C CA . LEU A 1 88 ? -13.054 5.734 6.978 1.00 87.81 88 LEU A CA 1
ATOM 678 C C . LEU A 1 88 ? -13.028 7.189 6.506 1.00 87.81 88 LEU A C 1
ATOM 680 O O . LEU A 1 88 ? -12.138 7.922 6.910 1.00 87.81 88 LEU A O 1
ATOM 684 N N . SER A 1 89 ? -13.998 7.614 5.691 1.00 86.44 89 SER A N 1
ATOM 685 C CA . SER A 1 89 ? -14.070 9.002 5.224 1.00 86.44 89 SER A CA 1
ATOM 686 C C . SER A 1 89 ? -14.306 9.994 6.362 1.00 86.44 89 SER A C 1
ATOM 688 O O . SER A 1 89 ? -13.653 11.028 6.389 1.00 86.44 89 SER A O 1
ATOM 690 N N . GLU A 1 90 ? -15.174 9.661 7.322 1.00 84.31 90 GLU A N 1
ATOM 691 C CA . GLU A 1 90 ? -15.426 10.502 8.500 1.00 84.31 90 GLU A CA 1
ATOM 692 C C . GLU A 1 90 ? -14.210 10.556 9.433 1.00 84.31 90 GLU A C 1
ATOM 694 O O . GLU A 1 90 ? -13.898 11.600 9.993 1.00 84.31 90 GLU A O 1
ATOM 699 N N . LEU A 1 91 ? -13.502 9.435 9.596 1.00 84.06 91 LEU A N 1
ATOM 700 C CA . LEU A 1 91 ? -12.290 9.389 10.408 1.00 84.06 91 LEU A CA 1
ATOM 701 C C . LEU A 1 91 ? -11.140 10.142 9.733 1.00 84.06 91 LEU A C 1
ATOM 703 O O . LEU A 1 91 ? -10.444 10.893 10.403 1.00 84.06 91 LEU A O 1
ATOM 707 N N . ALA A 1 92 ? -10.951 9.969 8.424 1.00 82.94 92 ALA A N 1
ATOM 708 C CA . ALA A 1 92 ? -9.840 10.555 7.680 1.00 82.94 92 ALA A CA 1
ATOM 709 C C . ALA A 1 92 ? -9.929 12.083 7.548 1.00 82.94 92 ALA A C 1
ATOM 711 O O . ALA A 1 92 ? -8.891 12.724 7.435 1.00 82.94 92 ALA A O 1
ATOM 712 N N . THR A 1 93 ? -11.127 12.682 7.581 1.00 80.00 93 THR A N 1
ATOM 713 C CA . THR A 1 93 ? -11.270 14.150 7.516 1.00 80.00 93 THR A CA 1
ATOM 714 C C . THR A 1 93 ? -10.738 14.865 8.752 1.00 80.00 93 THR A C 1
ATOM 716 O O . THR A 1 93 ? -10.226 15.973 8.631 1.00 80.00 93 THR A O 1
ATOM 719 N N . ASP A 1 94 ? -10.845 14.242 9.926 1.00 75.62 94 ASP A N 1
ATOM 720 C CA . ASP A 1 94 ? -10.480 14.864 11.206 1.00 75.62 94 ASP A CA 1
ATOM 721 C C . ASP A 1 94 ? -9.125 14.358 11.740 1.00 75.62 94 ASP A C 1
ATOM 723 O O . ASP A 1 94 ? -8.671 14.766 12.813 1.00 75.62 94 ASP A O 1
ATOM 727 N N . PHE A 1 95 ? -8.483 13.434 11.024 1.00 78.12 95 PHE A N 1
ATOM 728 C CA . PHE A 1 95 ? -7.302 12.728 11.498 1.00 78.12 95 PHE A CA 1
ATOM 729 C C . PHE A 1 95 ? -6.014 13.465 11.134 1.00 78.12 95 PHE A C 1
ATOM 731 O O . PHE A 1 95 ? -5.636 13.556 9.972 1.00 78.12 95 PHE A O 1
ATOM 738 N N . THR A 1 96 ? -5.296 13.923 12.157 1.00 71.88 96 THR A N 1
ATOM 739 C CA . THR A 1 96 ? -3.988 14.587 12.022 1.00 71.88 96 THR A CA 1
ATOM 740 C C . THR A 1 96 ? -2.821 13.679 12.436 1.00 71.88 96 THR A C 1
ATOM 742 O O . THR A 1 96 ? -1.762 14.174 12.816 1.00 71.88 96 THR A O 1
ATOM 745 N N . GLY A 1 97 ? -3.047 12.364 12.511 1.00 75.69 97 GLY A N 1
ATOM 746 C CA . GLY A 1 97 ? -2.072 11.385 12.996 1.00 75.69 97 GLY A CA 1
ATOM 747 C C . GLY A 1 97 ? -1.350 10.632 11.877 1.00 75.69 97 GLY A C 1
ATOM 748 O O . GLY A 1 97 ? -1.482 10.947 10.696 1.00 75.69 97 GLY A O 1
ATOM 749 N N . ASP A 1 98 ? -0.617 9.588 12.266 1.00 81.69 98 ASP A N 1
ATOM 750 C CA . ASP A 1 98 ? 0.076 8.697 11.335 1.00 81.69 98 ASP A CA 1
ATOM 751 C C . ASP A 1 98 ? -0.910 7.759 10.615 1.00 81.69 98 ASP A C 1
ATOM 753 O O . ASP A 1 98 ? -1.595 6.945 11.238 1.00 81.69 98 ASP A O 1
ATOM 757 N N . VAL A 1 99 ? -0.986 7.875 9.286 1.00 84.00 99 VAL A N 1
ATOM 758 C CA . VAL A 1 99 ? -1.820 7.017 8.425 1.00 84.00 99 VAL A CA 1
ATOM 759 C C . VAL A 1 99 ? -1.054 5.830 7.838 1.00 84.00 99 VAL A C 1
ATOM 761 O O . VAL A 1 99 ? -1.664 5.010 7.149 1.00 84.00 99 VAL A O 1
ATOM 764 N N . SER A 1 100 ? 0.257 5.715 8.078 1.00 85.62 100 SER A N 1
ATOM 765 C CA . SER A 1 100 ? 1.130 4.726 7.429 1.00 85.62 100 SER A CA 1
ATOM 766 C C . SER A 1 100 ? 0.604 3.294 7.586 1.00 85.62 100 SER A C 1
ATOM 768 O O . SER A 1 100 ? 0.479 2.558 6.603 1.00 85.62 100 SER A O 1
ATOM 770 N N . GLY A 1 101 ? 0.180 2.924 8.799 1.00 87.50 101 GLY A N 1
ATOM 771 C CA . GLY A 1 101 ? -0.407 1.619 9.103 1.00 87.50 101 GLY A CA 1
ATOM 772 C C . GLY A 1 101 ? -1.716 1.355 8.352 1.00 87.50 101 GLY A C 1
ATOM 773 O O . GLY A 1 101 ? -1.914 0.268 7.796 1.00 87.50 101 GLY A O 1
ATOM 774 N N . ALA A 1 102 ? -2.584 2.365 8.244 1.00 89.94 102 ALA A N 1
ATOM 775 C CA . ALA A 1 102 ? -3.845 2.265 7.511 1.00 89.94 102 ALA A CA 1
ATOM 776 C C . ALA A 1 102 ? -3.623 2.144 5.996 1.00 89.94 102 ALA A C 1
ATOM 778 O O . ALA A 1 102 ? -4.261 1.306 5.351 1.00 89.94 102 ALA A O 1
ATOM 779 N N . VAL A 1 103 ? -2.684 2.914 5.435 1.00 90.56 103 VAL A N 1
ATOM 780 C CA . VAL A 1 103 ? -2.290 2.834 4.018 1.00 90.56 103 VAL A CA 1
ATOM 781 C C . VAL A 1 103 ? -1.713 1.454 3.710 1.00 90.56 103 VAL A C 1
ATOM 783 O O . VAL A 1 103 ? -2.142 0.801 2.756 1.00 90.56 103 VAL A O 1
ATOM 786 N N . LEU A 1 104 ? -0.814 0.949 4.558 1.00 91.50 104 LEU A N 1
ATOM 787 C CA . LEU A 1 104 ? -0.231 -0.382 4.412 1.00 91.50 104 LEU A CA 1
ATOM 788 C C . LEU A 1 104 ? -1.300 -1.486 4.479 1.00 91.50 104 LEU A C 1
ATOM 790 O O . LEU A 1 104 ? -1.293 -2.420 3.671 1.00 91.50 104 LEU A O 1
ATOM 794 N N . ALA A 1 105 ? -2.247 -1.383 5.414 1.00 91.69 105 ALA A N 1
ATOM 795 C CA . ALA A 1 105 ? -3.357 -2.325 5.535 1.00 91.69 105 ALA A CA 1
ATOM 796 C C . ALA A 1 105 ? -4.294 -2.283 4.314 1.00 91.69 105 ALA A C 1
ATOM 798 O O . ALA A 1 105 ? -4.739 -3.335 3.840 1.00 91.69 105 ALA A O 1
ATOM 799 N N . ALA A 1 106 ? -4.573 -1.093 3.778 1.00 93.50 106 ALA A N 1
ATOM 800 C CA . ALA A 1 106 ? -5.391 -0.919 2.582 1.00 93.50 106 ALA A CA 1
ATOM 801 C C . ALA A 1 106 ? -4.697 -1.495 1.338 1.00 93.50 106 ALA A C 1
ATOM 803 O O . ALA A 1 106 ? -5.336 -2.211 0.563 1.00 93.50 106 ALA A O 1
ATOM 804 N N . ALA A 1 107 ? -3.384 -1.283 1.208 1.00 93.94 107 ALA A N 1
ATOM 805 C CA . ALA A 1 107 ? -2.554 -1.819 0.134 1.00 93.94 107 ALA A CA 1
ATOM 806 C 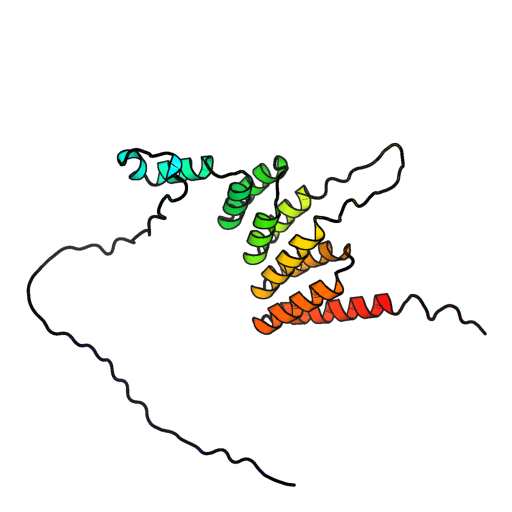C . ALA A 1 107 ? -2.507 -3.353 0.136 1.00 93.94 107 ALA A C 1
ATOM 808 O O . ALA A 1 107 ? -2.768 -3.978 -0.892 1.00 93.94 107 ALA A O 1
ATOM 809 N N . ARG A 1 108 ? -2.283 -3.969 1.305 1.00 92.81 108 ARG A N 1
ATOM 810 C CA . ARG A 1 108 ? -2.341 -5.435 1.479 1.00 92.81 108 ARG A CA 1
ATOM 811 C C . ARG A 1 108 ? -3.712 -6.030 1.179 1.00 92.81 108 ARG A C 1
ATOM 813 O O . ARG A 1 108 ? -3.802 -7.192 0.817 1.00 92.81 108 ARG A O 1
ATOM 820 N N . SER A 1 109 ? -4.775 -5.252 1.369 1.00 90.62 109 SER A N 1
ATOM 821 C CA . SER A 1 109 ? -6.149 -5.686 1.089 1.00 90.62 109 SER A CA 1
ATOM 822 C C . SER A 1 109 ? -6.584 -5.386 -0.352 1.00 90.62 109 SER A C 1
ATOM 824 O O . SER A 1 109 ? -7.680 -5.779 -0.748 1.00 90.62 109 SER A O 1
ATOM 826 N N . GLY A 1 110 ? -5.778 -4.636 -1.115 1.00 90.75 110 GLY A N 1
ATOM 827 C CA . GLY A 1 110 ? -6.068 -4.247 -2.494 1.00 90.75 110 GLY A CA 1
ATOM 828 C C . GLY A 1 110 ? -7.247 -3.290 -2.658 1.00 90.75 110 GLY A C 1
ATOM 829 O O . GLY A 1 110 ? -7.828 -3.226 -3.741 1.00 90.75 110 GLY A O 1
ATOM 830 N N . ARG A 1 111 ? -7.640 -2.572 -1.600 1.00 90.31 111 ARG A N 1
ATOM 831 C CA . ARG A 1 111 ? -8.803 -1.675 -1.630 1.00 90.31 111 ARG A CA 1
ATOM 832 C C . ARG A 1 111 ? -8.408 -0.266 -2.040 1.00 90.31 111 ARG A C 1
ATOM 834 O O . ARG A 1 111 ? -7.958 0.538 -1.226 1.00 90.31 111 ARG A O 1
ATOM 841 N N . THR A 1 112 ? -8.561 -0.007 -3.331 1.00 91.62 112 THR A N 1
ATOM 842 C CA . THR A 1 112 ? -8.157 1.232 -4.000 1.00 91.62 112 THR A CA 1
ATOM 843 C C . THR A 1 112 ? -8.978 2.443 -3.567 1.00 91.62 112 THR A C 1
ATOM 845 O O . THR A 1 112 ? -8.422 3.512 -3.370 1.00 91.62 112 THR A O 1
ATOM 848 N N . ASP A 1 113 ? -10.276 2.258 -3.339 1.00 91.69 113 ASP A N 1
ATOM 849 C CA . ASP A 1 113 ? -11.208 3.263 -2.816 1.00 91.69 113 ASP A CA 1
ATOM 850 C C . ASP A 1 113 ? -10.759 3.834 -1.463 1.00 91.69 113 ASP A C 1
ATOM 852 O O . ASP A 1 113 ? -10.798 5.039 -1.228 1.00 91.69 113 ASP A O 1
ATOM 856 N N . MET A 1 114 ? -10.278 2.968 -0.576 1.00 90.56 114 MET A N 1
ATOM 857 C CA . MET A 1 114 ? -9.751 3.385 0.721 1.00 90.56 114 MET A CA 1
ATOM 858 C C . MET A 1 114 ? -8.372 4.026 0.626 1.00 90.56 114 MET A C 1
ATOM 860 O O . MET A 1 114 ? -8.102 4.981 1.349 1.00 90.56 114 MET A O 1
ATOM 864 N N . LEU A 1 115 ? -7.510 3.517 -0.260 1.00 90.19 115 LEU A N 1
ATOM 865 C CA . LEU A 1 115 ? -6.216 4.141 -0.538 1.00 90.19 115 LEU A CA 1
ATOM 866 C C . LEU A 1 115 ? -6.397 5.567 -1.057 1.00 90.19 115 LEU A C 1
ATOM 868 O O . LEU A 1 115 ? -5.703 6.463 -0.597 1.00 90.19 115 LEU A O 1
ATOM 872 N N . GLU A 1 116 ? -7.350 5.797 -1.958 1.00 89.19 116 GLU A N 1
ATOM 873 C CA . GLU A 1 116 ? -7.651 7.137 -2.462 1.00 89.19 116 GLU A CA 1
ATOM 874 C C . GLU A 1 116 ? -8.066 8.091 -1.341 1.00 89.19 116 GLU A C 1
ATOM 876 O O . GLU A 1 116 ? -7.538 9.197 -1.276 1.00 89.19 116 GLU A O 1
ATOM 881 N N . ILE A 1 117 ? -8.947 7.663 -0.429 1.00 87.88 117 ILE A N 1
ATOM 882 C CA . ILE A 1 117 ? -9.369 8.479 0.722 1.00 87.88 117 ILE A CA 1
ATOM 883 C C . ILE A 1 117 ? -8.172 8.821 1.618 1.00 87.88 117 ILE A C 1
ATOM 885 O O . ILE A 1 117 ? -7.968 9.988 1.945 1.00 87.88 117 ILE A O 1
ATOM 889 N N . LEU A 1 118 ? -7.370 7.816 1.984 1.00 86.88 118 LEU A N 1
ATOM 890 C CA . LEU A 1 118 ? -6.220 7.978 2.879 1.00 86.88 118 LEU A CA 1
ATOM 891 C C . LEU A 1 118 ? -5.104 8.833 2.272 1.00 86.88 118 LEU A C 1
ATOM 893 O O . LEU A 1 118 ? -4.412 9.539 2.994 1.00 86.88 118 LEU A O 1
ATOM 897 N N . LEU A 1 119 ? -4.909 8.759 0.955 1.00 82.81 119 LEU A N 1
ATOM 898 C CA . LEU A 1 119 ? -3.906 9.557 0.250 1.00 82.81 119 LEU A CA 1
ATOM 899 C C . LEU A 1 119 ? -4.415 10.974 -0.046 1.00 82.81 119 LEU A C 1
ATOM 901 O O . LEU A 1 119 ? -3.622 11.910 -0.068 1.00 82.81 119 LEU A O 1
ATOM 905 N N . ALA A 1 120 ? -5.720 11.158 -0.260 1.00 80.81 120 ALA A N 1
ATOM 906 C CA . ALA A 1 120 ? -6.315 12.475 -0.488 1.00 80.81 120 ALA A CA 1
ATOM 907 C C . ALA A 1 120 ? -6.294 13.354 0.770 1.00 80.81 120 ALA A C 1
ATOM 909 O O . ALA A 1 120 ? -6.128 14.566 0.653 1.00 80.81 120 ALA A O 1
ATOM 910 N N . SER A 1 121 ? -6.420 12.763 1.963 1.00 70.25 121 SER A N 1
ATOM 911 C CA . SER A 1 121 ? -6.306 13.511 3.221 1.00 70.25 121 SER A CA 1
ATOM 912 C C . SER A 1 121 ? -4.884 14.021 3.495 1.00 70.25 121 SER A C 1
ATOM 914 O O . SER A 1 121 ? -4.723 14.924 4.302 1.00 70.25 121 SER A O 1
ATOM 916 N N . GLN A 1 122 ? -3.862 13.472 2.826 1.00 67.06 122 GLN A N 1
ATOM 917 C CA . GLN A 1 122 ? -2.457 13.878 2.984 1.00 67.06 122 GLN A CA 1
ATOM 918 C C . GLN A 1 122 ? -2.049 15.034 2.061 1.00 67.06 122 GLN A C 1
ATOM 920 O O . GLN A 1 122 ? -1.043 15.691 2.301 1.00 67.06 122 GLN A O 1
ATOM 925 N N . THR A 1 123 ? -2.820 15.325 1.007 1.00 59.03 123 THR A N 1
ATOM 926 C CA . THR A 1 123 ? -2.519 16.426 0.080 1.00 59.03 123 THR A CA 1
ATOM 927 C C . THR A 1 123 ? -3.126 17.747 0.560 1.00 59.03 123 THR A C 1
ATOM 929 O O . THR A 1 123 ? -3.940 18.348 -0.144 1.00 59.03 123 THR A O 1
ATOM 932 N N . GLU A 1 124 ? -2.771 18.212 1.760 1.00 51.97 124 GLU A N 1
ATOM 933 C CA . GLU A 1 124 ? -3.010 19.616 2.110 1.00 51.97 124 GLU A CA 1
ATOM 934 C C . GLU A 1 124 ? -1.931 20.476 1.441 1.00 51.97 124 GLU A C 1
ATOM 936 O O . GLU A 1 124 ? -0.805 20.609 1.910 1.00 51.97 124 GLU A O 1
ATOM 941 N N . TYR A 1 125 ? -2.278 21.049 0.287 1.00 51.81 125 TYR A N 1
ATOM 942 C CA . TYR A 1 125 ? -1.459 22.049 -0.390 1.00 51.81 125 TYR A CA 1
ATOM 943 C C . TYR A 1 125 ? -1.284 23.280 0.510 1.00 51.81 125 TYR A C 1
ATOM 945 O O . TYR A 1 125 ? -2.200 24.097 0.630 1.00 51.81 125 TYR A O 1
ATOM 953 N N . PHE A 1 126 ? -0.098 23.465 1.087 1.00 47.03 126 PHE A N 1
ATOM 954 C CA . PHE A 1 126 ? 0.274 24.742 1.689 1.00 47.03 126 PHE A CA 1
ATOM 955 C C . PHE A 1 126 ? 0.597 25.747 0.572 1.00 47.03 126 PHE A C 1
ATOM 957 O O . PHE A 1 126 ? 1.629 25.671 -0.095 1.00 47.03 126 PHE A O 1
ATOM 964 N N . TYR A 1 127 ? -0.319 26.686 0.330 1.00 50.25 127 TYR A N 1
ATOM 965 C CA . TYR A 1 127 ? -0.060 27.869 -0.491 1.00 50.25 127 TYR A CA 1
ATOM 966 C C . TYR A 1 127 ? 0.526 28.967 0.404 1.00 50.25 127 TYR A C 1
ATOM 968 O O . TYR A 1 127 ? -0.195 29.548 1.213 1.00 50.25 127 TYR A O 1
ATOM 976 N N . ASP A 1 128 ? 1.813 29.279 0.253 1.00 47.41 128 ASP A N 1
ATOM 977 C CA . ASP A 1 128 ? 2.398 30.489 0.839 1.00 47.41 128 ASP A CA 1
ATOM 978 C C . ASP A 1 128 ? 2.066 31.703 -0.058 1.00 47.41 128 ASP A C 1
ATOM 980 O O . ASP A 1 128 ? 2.595 31.848 -1.166 1.00 47.41 128 ASP A O 1
ATOM 984 N N . GLU A 1 129 ? 1.149 32.564 0.406 1.00 60.44 129 GLU A N 1
ATOM 985 C CA . GLU A 1 129 ? 0.744 33.804 -0.281 1.00 60.44 129 GLU A CA 1
ATOM 986 C C . GLU A 1 129 ? 1.888 34.832 -0.414 1.00 60.44 129 GLU A C 1
ATOM 988 O O . GLU A 1 129 ? 1.814 35.704 -1.282 1.00 60.44 129 GLU A O 1
ATOM 993 N N . GLU A 1 130 ? 2.936 34.758 0.415 1.00 61.97 130 GLU A N 1
ATOM 994 C CA . GLU A 1 130 ? 4.000 35.766 0.493 1.00 61.97 130 GLU A CA 1
ATOM 995 C C . GLU A 1 130 ? 5.182 35.455 -0.437 1.00 61.97 130 GLU A C 1
ATOM 997 O O . GLU A 1 130 ? 5.736 36.368 -1.056 1.00 61.97 130 GLU A O 1
ATOM 1002 N N . THR A 1 131 ? 5.550 34.179 -0.598 1.00 61.75 131 THR A N 1
ATOM 1003 C CA . THR A 1 131 ? 6.651 33.775 -1.494 1.00 61.75 131 THR A CA 1
ATOM 1004 C C . THR A 1 131 ? 6.195 33.331 -2.883 1.00 61.75 131 THR A C 1
ATOM 1006 O O . THR A 1 131 ? 6.992 33.401 -3.820 1.00 61.75 131 THR A O 1
ATOM 1009 N N . GLY A 1 132 ? 4.938 32.901 -3.066 1.00 59.84 132 GLY A N 1
ATOM 1010 C CA . GLY A 1 132 ? 4.438 32.401 -4.358 1.00 59.84 132 GLY A CA 1
ATOM 1011 C C . GLY A 1 132 ? 5.177 31.157 -4.879 1.00 59.84 132 GLY A C 1
ATOM 1012 O O . GLY A 1 132 ? 5.000 30.768 -6.036 1.00 59.84 132 GLY A O 1
ATOM 1013 N N . CYS A 1 133 ? 6.011 30.545 -4.038 1.00 45.28 133 CYS A N 1
ATOM 1014 C CA . CYS A 1 133 ? 6.796 29.356 -4.327 1.00 45.28 133 CYS A CA 1
ATOM 1015 C C . CYS A 1 133 ? 6.092 28.140 -3.719 1.00 45.28 133 CYS A C 1
ATOM 1017 O O . CYS A 1 133 ? 5.672 28.175 -2.566 1.00 45.28 133 CYS A O 1
ATOM 1019 N N . LYS A 1 134 ? 5.980 27.054 -4.492 1.00 45.53 134 LYS A N 1
ATOM 1020 C CA . LYS A 1 134 ? 5.585 25.746 -3.961 1.00 45.53 134 LYS A CA 1
ATOM 1021 C C . LYS A 1 134 ? 6.782 25.162 -3.215 1.00 45.53 134 LYS A C 1
ATOM 1023 O O . LYS A 1 134 ? 7.824 24.960 -3.835 1.00 45.53 134 LYS A O 1
ATOM 1028 N N . TYR A 1 135 ? 6.643 24.942 -1.914 1.00 49.78 135 TYR A N 1
ATOM 1029 C CA . TYR A 1 135 ? 7.572 24.116 -1.155 1.00 49.78 135 TYR A CA 1
ATOM 1030 C C . TYR A 1 135 ? 6.948 22.732 -1.023 1.00 49.78 135 TYR A C 1
ATOM 1032 O O . TYR A 1 135 ? 5.894 22.587 -0.409 1.00 49.78 135 TYR A O 1
ATOM 1040 N N . ASP A 1 136 ? 7.589 21.737 -1.625 1.00 45.22 136 ASP A N 1
ATOM 1041 C CA . ASP A 1 136 ? 7.247 20.335 -1.427 1.00 45.22 136 ASP A CA 1
ATOM 1042 C C . ASP A 1 136 ? 7.916 19.901 -0.111 1.00 45.22 136 ASP A C 1
ATOM 1044 O O . ASP A 1 136 ? 9.036 19.395 -0.107 1.00 45.22 136 ASP A O 1
ATOM 1048 N N . GLU A 1 137 ? 7.279 20.129 1.042 1.00 46.34 137 GLU A N 1
ATOM 1049 C CA . GLU A 1 137 ? 7.629 19.378 2.261 1.00 46.34 137 GLU A CA 1
ATOM 1050 C C . GLU A 1 137 ? 7.076 17.942 2.119 1.00 46.34 137 GLU A C 1
ATOM 1052 O O . GLU A 1 137 ? 6.228 17.489 2.877 1.00 46.34 137 GLU A O 1
ATOM 1057 N N . GLU A 1 138 ? 7.519 17.228 1.078 1.00 50.22 138 GLU A N 1
ATOM 1058 C CA . GLU A 1 138 ? 7.071 15.878 0.702 1.00 50.22 138 GLU A CA 1
ATOM 1059 C C . GLU A 1 138 ? 8.074 14.788 1.136 1.00 50.22 138 GLU A C 1
ATOM 1061 O O . GLU A 1 138 ? 8.107 13.698 0.572 1.00 50.22 138 GLU A O 1
ATOM 1066 N N . GLU A 1 139 ? 8.933 15.038 2.128 1.00 51.25 139 GLU A N 1
ATOM 1067 C CA . GLU A 1 139 ? 10.021 14.095 2.443 1.00 51.25 139 GLU A CA 1
ATOM 1068 C C . GLU A 1 139 ? 9.555 12.883 3.279 1.00 51.25 139 GLU A C 1
ATOM 1070 O O . GLU A 1 139 ? 10.107 11.792 3.151 1.00 51.25 139 GLU A O 1
ATOM 1075 N N . GLU A 1 140 ? 8.498 13.023 4.090 1.00 52.16 140 GLU A N 1
ATOM 1076 C CA . GLU A 1 140 ? 8.063 11.955 5.010 1.00 52.16 140 GLU A CA 1
ATOM 1077 C C . GLU A 1 140 ? 6.985 11.030 4.405 1.00 52.16 140 GLU A C 1
ATOM 1079 O O . GLU A 1 140 ? 6.862 9.867 4.797 1.00 52.16 140 GLU A O 1
ATOM 1084 N N . CYS A 1 141 ? 6.251 11.491 3.381 1.00 56.09 141 CYS A N 1
ATOM 1085 C CA . CYS A 1 141 ? 5.194 10.694 2.747 1.00 56.09 141 CYS A CA 1
ATOM 1086 C C . CYS A 1 141 ? 5.713 9.585 1.819 1.00 56.09 141 CYS A C 1
ATOM 1088 O O . CYS A 1 141 ? 5.070 8.542 1.678 1.00 56.09 141 CYS A O 1
ATOM 1090 N N . GLY A 1 142 ? 6.888 9.756 1.210 1.00 65.25 142 GLY A N 1
ATOM 1091 C CA . GLY A 1 142 ? 7.364 8.833 0.178 1.00 65.25 142 GLY A CA 1
ATOM 1092 C C . GLY A 1 142 ? 7.696 7.432 0.678 1.00 65.25 142 GLY A C 1
ATOM 1093 O O . GLY A 1 142 ? 7.429 6.440 -0.007 1.00 65.25 142 GLY A O 1
ATOM 1094 N N . GLN A 1 143 ? 8.235 7.324 1.894 1.00 72.25 143 GLN A N 1
ATOM 1095 C CA . GLN A 1 143 ? 8.785 6.061 2.379 1.00 72.25 143 GLN A CA 1
ATOM 1096 C C . GLN A 1 143 ? 7.698 5.015 2.665 1.00 72.25 143 GLN A C 1
ATOM 1098 O O . GLN A 1 143 ? 7.825 3.863 2.236 1.00 72.25 143 GLN A O 1
ATOM 1103 N N . PHE A 1 144 ? 6.606 5.397 3.334 1.00 78.56 144 PHE A N 1
ATOM 1104 C CA . PHE A 1 144 ? 5.521 4.453 3.621 1.00 78.56 144 PHE A CA 1
ATOM 1105 C C . PHE A 1 144 ? 4.678 4.136 2.378 1.00 78.56 144 PHE A C 1
ATOM 1107 O O . PHE A 1 144 ? 4.153 3.028 2.270 1.00 78.56 144 PHE A O 1
ATOM 1114 N N . VAL A 1 145 ? 4.569 5.058 1.409 1.00 85.38 145 VAL A N 1
ATOM 1115 C CA . VAL A 1 145 ? 3.892 4.794 0.126 1.00 85.38 145 VAL A CA 1
ATOM 1116 C C . VAL A 1 145 ? 4.675 3.758 -0.683 1.00 85.38 145 VAL A C 1
ATOM 1118 O O . VAL A 1 145 ? 4.076 2.824 -1.222 1.00 85.38 145 VAL A O 1
ATOM 1121 N N . ALA A 1 146 ? 6.007 3.862 -0.715 1.00 86.25 146 ALA A N 1
ATOM 1122 C CA . ALA A 1 146 ? 6.868 2.859 -1.337 1.00 86.25 146 ALA A CA 1
ATOM 1123 C C . ALA A 1 146 ? 6.719 1.486 -0.659 1.00 86.25 146 ALA A C 1
ATOM 1125 O O . ALA A 1 146 ? 6.517 0.477 -1.340 1.00 86.25 146 ALA A O 1
ATOM 1126 N N . GLU A 1 147 ? 6.739 1.434 0.677 1.00 89.12 147 GLU A N 1
ATOM 1127 C CA . GLU A 1 147 ? 6.500 0.191 1.422 1.00 89.12 147 GLU A CA 1
ATOM 1128 C C . GLU A 1 147 ? 5.117 -0.405 1.115 1.00 89.12 147 GLU A C 1
ATOM 1130 O O . GLU A 1 147 ? 4.989 -1.606 0.854 1.00 89.12 147 GLU A O 1
ATOM 1135 N N . ALA A 1 148 ? 4.078 0.430 1.087 1.00 91.38 148 ALA A N 1
ATOM 1136 C CA . ALA A 1 148 ? 2.726 0.011 0.752 1.00 91.38 148 ALA A CA 1
ATOM 1137 C C . ALA A 1 148 ? 2.641 -0.557 -0.674 1.00 91.38 148 ALA A C 1
ATOM 1139 O O . ALA A 1 148 ? 1.989 -1.582 -0.885 1.00 91.38 148 ALA A O 1
ATOM 1140 N N . ALA A 1 149 ? 3.333 0.047 -1.645 1.00 92.19 149 ALA A N 1
ATOM 1141 C CA . ALA A 1 149 ? 3.369 -0.442 -3.022 1.00 92.19 149 ALA A CA 1
ATOM 1142 C C . ALA A 1 149 ? 4.027 -1.826 -3.110 1.00 92.19 149 ALA A C 1
ATOM 1144 O O . ALA A 1 149 ? 3.513 -2.727 -3.781 1.00 92.19 149 ALA A O 1
ATOM 1145 N N . VAL A 1 150 ? 5.126 -2.031 -2.380 1.00 92.75 150 VAL A N 1
ATOM 1146 C CA . VAL A 1 150 ? 5.799 -3.333 -2.270 1.00 92.75 150 VAL A CA 1
ATOM 1147 C C . VAL A 1 150 ? 4.865 -4.372 -1.638 1.00 92.75 150 VAL A C 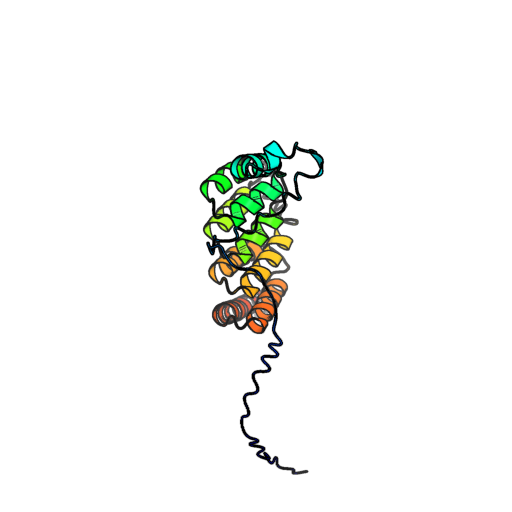1
ATOM 1149 O O . VAL A 1 150 ? 4.724 -5.480 -2.160 1.00 92.75 150 VAL A O 1
ATOM 1152 N N . ALA A 1 151 ? 4.147 -4.010 -0.572 1.00 94.19 151 ALA A N 1
ATOM 1153 C CA . ALA A 1 151 ? 3.178 -4.897 0.067 1.00 94.19 151 ALA A CA 1
ATOM 1154 C C . ALA A 1 151 ? 2.013 -5.272 -0.869 1.00 94.19 151 ALA A C 1
ATOM 1156 O O . ALA A 1 151 ? 1.677 -6.448 -0.980 1.00 94.19 151 ALA A O 1
ATOM 1157 N N . ALA A 1 152 ? 1.434 -4.309 -1.592 1.00 94.81 152 ALA A N 1
ATOM 1158 C CA . ALA A 1 152 ? 0.399 -4.577 -2.595 1.00 94.81 152 ALA A CA 1
ATOM 1159 C C . ALA A 1 152 ? 0.905 -5.495 -3.720 1.00 94.81 152 ALA A C 1
ATOM 1161 O O . ALA A 1 152 ? 0.159 -6.335 -4.225 1.00 94.81 152 ALA A O 1
ATOM 1162 N N . SER A 1 153 ? 2.178 -5.362 -4.095 1.00 95.25 153 SER A N 1
ATOM 1163 C CA . SER A 1 153 ? 2.817 -6.174 -5.137 1.00 95.25 153 SER A CA 1
ATOM 1164 C C . SER A 1 153 ? 2.981 -7.626 -4.718 1.00 95.25 153 SER A C 1
ATOM 1166 O O . SER A 1 153 ? 2.709 -8.529 -5.511 1.00 95.25 153 SER A O 1
ATOM 1168 N N . ARG A 1 154 ? 3.361 -7.842 -3.457 1.00 95.25 154 ARG A N 1
ATOM 1169 C CA . ARG A 1 154 ? 3.456 -9.168 -2.846 1.00 95.25 154 ARG A CA 1
ATOM 1170 C C . ARG A 1 154 ? 2.110 -9.893 -2.787 1.00 95.25 154 ARG A C 1
ATOM 1172 O O . ARG A 1 154 ? 2.088 -11.105 -2.937 1.00 95.25 154 ARG A O 1
ATOM 1179 N N . GLU A 1 155 ? 1.012 -9.160 -2.605 1.00 94.81 155 GLU A N 1
ATOM 1180 C CA . GLU A 1 155 ? -0.355 -9.714 -2.601 1.00 94.81 155 GLU A CA 1
ATOM 1181 C C . GLU A 1 155 ? -1.002 -9.742 -4.008 1.00 94.81 155 GLU A C 1
ATOM 1183 O O . GLU A 1 155 ? -2.086 -10.294 -4.208 1.00 94.81 155 GLU A O 1
ATOM 1188 N N . GLY A 1 156 ? -0.345 -9.153 -5.015 1.00 93.75 156 GLY A N 1
ATOM 1189 C CA . GLY A 1 156 ? -0.782 -9.181 -6.414 1.00 93.75 156 GLY A CA 1
ATOM 1190 C C . GLY A 1 156 ? -1.847 -8.148 -6.788 1.00 93.75 156 GLY A C 1
ATOM 1191 O O . GLY A 1 156 ? -2.504 -8.282 -7.825 1.00 93.75 156 GLY A O 1
ATOM 1192 N N . HIS A 1 157 ? -2.026 -7.107 -5.979 1.00 95.69 157 HIS A N 1
ATOM 1193 C CA . HIS A 1 157 ? -3.036 -6.071 -6.180 1.00 95.69 157 HIS A CA 1
ATOM 1194 C C . HIS A 1 157 ? -2.573 -4.987 -7.163 1.00 95.69 157 HIS A C 1
ATOM 1196 O O . HIS A 1 157 ? -2.225 -3.877 -6.770 1.00 95.69 157 HIS A O 1
ATOM 1202 N N . LEU A 1 158 ? -2.609 -5.296 -8.465 1.00 94.38 158 LEU A N 1
ATOM 1203 C CA . LEU A 1 158 ? -2.114 -4.412 -9.533 1.00 94.38 158 LEU A CA 1
ATOM 1204 C C . LEU A 1 158 ? -2.652 -2.973 -9.471 1.00 94.38 158 LEU A C 1
ATOM 1206 O O . LEU A 1 158 ? -1.877 -2.036 -9.627 1.00 94.38 158 LEU A O 1
ATOM 1210 N N . GLU A 1 159 ? -3.956 -2.783 -9.265 1.00 94.06 159 GLU A N 1
ATOM 1211 C CA . GLU A 1 159 ? -4.531 -1.429 -9.261 1.00 94.06 159 GLU A CA 1
ATOM 1212 C C . GLU A 1 159 ? -4.077 -0.614 -8.039 1.00 94.06 159 GLU A C 1
ATOM 1214 O O . GLU A 1 159 ? -3.830 0.582 -8.162 1.00 94.06 159 GLU A O 1
ATOM 1219 N N . ALA A 1 160 ? -3.857 -1.259 -6.887 1.00 92.88 160 ALA A N 1
ATOM 1220 C CA . ALA A 1 160 ? -3.252 -0.602 -5.729 1.00 92.88 160 ALA A CA 1
ATOM 1221 C C . ALA A 1 160 ? -1.787 -0.222 -6.004 1.00 92.88 160 ALA A C 1
ATOM 1223 O O . ALA A 1 160 ? -1.370 0.882 -5.671 1.00 92.88 160 ALA A O 1
ATOM 1224 N N . VAL A 1 161 ? -1.025 -1.099 -6.671 1.00 93.06 161 VAL A N 1
ATOM 1225 C CA . VAL A 1 161 ? 0.364 -0.813 -7.074 1.00 93.06 161 VAL A CA 1
ATOM 1226 C C . VAL A 1 161 ? 0.435 0.383 -8.020 1.00 93.06 161 VAL A C 1
ATOM 1228 O O . VAL A 1 161 ? 1.302 1.228 -7.842 1.00 93.06 161 VAL A O 1
ATOM 1231 N N . ARG A 1 162 ? -0.482 0.492 -8.990 1.00 91.62 162 ARG A N 1
ATOM 1232 C CA . ARG A 1 162 ? -0.545 1.643 -9.906 1.00 91.62 162 ARG A CA 1
ATOM 1233 C C . ARG A 1 162 ? -0.806 2.950 -9.171 1.00 91.62 162 ARG A C 1
ATOM 1235 O O . ARG A 1 162 ? -0.039 3.890 -9.332 1.00 91.62 162 ARG A O 1
ATOM 1242 N N . LEU A 1 163 ? -1.846 2.978 -8.335 1.00 89.75 163 LEU A N 1
ATOM 1243 C CA . LEU A 1 163 ? -2.199 4.167 -7.557 1.00 89.75 163 LEU A CA 1
ATOM 1244 C C . LEU A 1 163 ? -1.047 4.627 -6.661 1.00 89.75 163 LEU A C 1
ATOM 1246 O O . LEU A 1 163 ? -0.789 5.822 -6.557 1.00 89.75 163 LEU A O 1
ATOM 1250 N N . LEU A 1 164 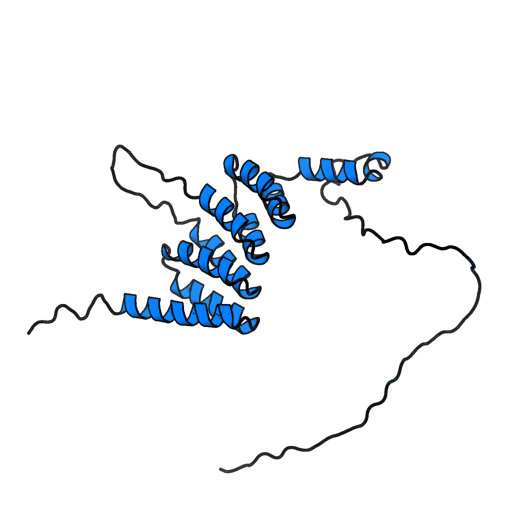? -0.352 3.684 -6.021 1.00 88.69 164 LEU A N 1
ATOM 1251 C CA . LEU A 1 164 ? 0.774 3.996 -5.146 1.00 88.69 164 LEU A CA 1
ATOM 1252 C C . LEU A 1 164 ? 2.017 4.410 -5.946 1.00 88.69 164 LEU A C 1
ATOM 1254 O O . LEU A 1 164 ? 2.684 5.363 -5.563 1.00 88.69 164 LEU A O 1
ATOM 1258 N N . HIS A 1 165 ? 2.312 3.763 -7.075 1.00 84.88 165 HIS A N 1
ATOM 1259 C CA . HIS A 1 165 ? 3.451 4.121 -7.926 1.00 84.88 165 HIS A CA 1
ATOM 1260 C C . HIS A 1 165 ? 3.317 5.527 -8.533 1.00 84.88 165 HIS A C 1
ATOM 1262 O O . HIS A 1 165 ? 4.301 6.263 -8.552 1.00 84.88 165 HIS A O 1
ATOM 1268 N N . ASP A 1 166 ? 2.110 5.941 -8.935 1.00 82.31 166 ASP A N 1
ATOM 1269 C CA . ASP A 1 166 ? 1.857 7.308 -9.418 1.00 82.31 166 ASP A CA 1
ATOM 1270 C C . ASP A 1 166 ? 2.140 8.367 -8.337 1.00 82.31 166 ASP A C 1
ATOM 1272 O O . ASP A 1 166 ? 2.489 9.502 -8.652 1.00 82.31 166 ASP A O 1
ATOM 1276 N N . ARG A 1 167 ? 2.033 7.998 -7.053 1.00 77.56 167 ARG A N 1
ATOM 1277 C CA . ARG A 1 167 ? 2.424 8.856 -5.925 1.00 77.56 167 ARG A CA 1
ATOM 1278 C C . ARG A 1 167 ? 3.924 8.808 -5.644 1.00 77.56 167 ARG A C 1
ATOM 1280 O O . ARG A 1 167 ? 4.501 9.844 -5.347 1.00 77.56 167 ARG A O 1
ATOM 1287 N N . VAL A 1 168 ? 4.565 7.646 -5.803 1.00 71.00 168 VAL A N 1
ATOM 1288 C CA . VAL A 1 168 ? 6.026 7.496 -5.650 1.00 71.00 168 VAL A CA 1
ATOM 1289 C C . VAL A 1 168 ? 6.808 8.258 -6.725 1.00 71.00 168 VAL A C 1
ATOM 1291 O O . VAL A 1 168 ? 7.966 8.595 -6.500 1.00 71.00 168 VAL A O 1
ATOM 1294 N N . TYR A 1 169 ? 6.192 8.563 -7.873 1.00 60.47 169 TYR A N 1
ATOM 1295 C CA . TYR A 1 169 ? 6.827 9.278 -8.987 1.00 60.47 169 TYR A CA 1
ATOM 1296 C C . TYR A 1 169 ? 7.558 10.569 -8.572 1.00 60.47 169 TYR A C 1
ATOM 1298 O O . TYR A 1 169 ? 8.538 10.940 -9.210 1.00 60.47 169 TYR A O 1
ATOM 1306 N N . TYR A 1 170 ? 7.106 11.234 -7.509 1.00 60.81 170 TYR A N 1
ATOM 1307 C CA . TYR A 1 170 ? 7.672 12.494 -7.026 1.00 60.81 170 TYR A CA 1
ATOM 1308 C C . TYR A 1 170 ? 8.900 12.331 -6.104 1.00 60.81 170 TYR A C 1
ATOM 1310 O O . TYR A 1 170 ? 9.458 13.332 -5.665 1.00 60.81 170 TYR A O 1
ATOM 1318 N N . HIS A 1 171 ? 9.370 11.101 -5.848 1.00 63.06 171 HIS A N 1
ATOM 1319 C CA . HIS A 1 171 ? 10.520 10.828 -4.976 1.00 63.06 171 HIS A CA 1
ATOM 1320 C C . HIS A 1 171 ? 11.740 10.272 -5.730 1.00 63.06 171 HIS A C 1
ATOM 1322 O O . HIS A 1 171 ? 11.613 9.525 -6.702 1.00 63.06 171 HIS A O 1
ATOM 1328 N N . ASP A 1 172 ? 12.934 10.582 -5.214 1.00 62.88 172 ASP A N 1
ATOM 1329 C CA . ASP A 1 172 ? 14.243 10.204 -5.784 1.00 62.88 172 ASP A CA 1
ATOM 1330 C C . ASP A 1 172 ? 14.453 8.669 -5.837 1.00 62.88 172 ASP A C 1
ATOM 1332 O O . ASP A 1 172 ? 15.187 8.138 -6.667 1.00 62.88 172 ASP A O 1
ATOM 1336 N N . ASP A 1 173 ? 13.712 7.914 -5.017 1.00 70.00 173 ASP A N 1
ATOM 1337 C CA . ASP A 1 173 ? 13.810 6.453 -4.890 1.00 70.00 173 ASP A CA 1
ATOM 1338 C C . ASP A 1 173 ? 12.876 5.666 -5.838 1.00 70.00 173 ASP A C 1
ATOM 1340 O O . ASP A 1 173 ? 12.582 4.482 -5.609 1.00 70.00 173 ASP A O 1
ATOM 1344 N N . ARG A 1 174 ? 12.378 6.287 -6.918 1.00 77.50 174 ARG A N 1
ATOM 1345 C CA . ARG A 1 174 ? 11.430 5.654 -7.861 1.00 77.50 174 ARG A CA 1
ATOM 1346 C C . ARG A 1 174 ? 11.970 4.351 -8.454 1.00 77.50 174 ARG A C 1
ATOM 1348 O O . ARG A 1 174 ? 11.261 3.342 -8.473 1.00 77.50 174 ARG A O 1
ATOM 1355 N N . TYR A 1 175 ? 13.217 4.360 -8.925 1.00 83.38 175 TYR A N 1
ATOM 1356 C CA . TYR A 1 175 ? 13.845 3.184 -9.536 1.00 83.38 175 TYR A CA 1
ATOM 1357 C C . TYR A 1 175 ? 13.994 2.035 -8.528 1.00 83.38 175 TYR A C 1
ATOM 1359 O O . TYR A 1 175 ? 13.604 0.900 -8.805 1.00 83.38 175 TYR A O 1
ATOM 1367 N N . GLU A 1 176 ? 14.495 2.344 -7.331 1.00 85.19 176 GLU A N 1
ATOM 1368 C CA . GLU A 1 176 ? 14.679 1.381 -6.241 1.00 85.19 176 GLU A CA 1
ATOM 1369 C C . GLU A 1 176 ? 13.339 0.768 -5.801 1.00 85.19 176 GLU A C 1
ATOM 1371 O O . GLU A 1 176 ? 13.229 -0.441 -5.576 1.00 85.19 176 GLU A O 1
ATOM 1376 N N . THR A 1 177 ? 12.286 1.585 -5.730 1.00 86.38 177 THR A N 1
ATOM 1377 C CA . THR A 1 177 ? 10.936 1.128 -5.380 1.00 86.38 177 THR A CA 1
ATOM 1378 C C . THR A 1 177 ? 10.362 0.196 -6.447 1.00 86.38 177 THR A C 1
ATOM 1380 O O . THR A 1 177 ? 9.856 -0.879 -6.116 1.00 86.38 177 THR A O 1
ATOM 1383 N N . LEU A 1 178 ? 10.479 0.553 -7.731 1.00 90.12 178 LEU A N 1
ATOM 1384 C CA . LEU A 1 178 ? 10.051 -0.302 -8.843 1.00 90.12 178 LEU A CA 1
ATOM 1385 C C . LEU A 1 178 ? 10.799 -1.638 -8.872 1.00 90.12 178 LEU A C 1
ATOM 1387 O O . LEU A 1 178 ? 10.196 -2.677 -9.153 1.00 90.12 178 LEU A O 1
ATOM 1391 N N . TRP A 1 179 ? 12.093 -1.626 -8.552 1.00 91.44 179 TRP A N 1
ATOM 1392 C CA . TRP A 1 179 ? 12.887 -2.844 -8.463 1.00 91.44 179 TRP A CA 1
ATOM 1393 C C . TRP A 1 179 ? 12.380 -3.774 -7.351 1.00 91.44 179 TRP A C 1
ATOM 1395 O O . TRP A 1 179 ? 12.139 -4.956 -7.597 1.00 91.44 179 TRP A O 1
ATOM 1405 N N . LYS A 1 180 ? 12.104 -3.239 -6.155 1.00 92.25 180 LYS A N 1
ATOM 1406 C CA . LYS A 1 180 ? 11.515 -4.008 -5.040 1.00 92.25 180 LYS A CA 1
ATOM 1407 C C . LYS A 1 180 ? 10.131 -4.564 -5.375 1.00 92.25 180 LYS A C 1
ATOM 1409 O O . LYS A 1 180 ? 9.841 -5.721 -5.078 1.00 92.25 180 LYS A O 1
ATOM 1414 N N . ILE A 1 181 ? 9.285 -3.762 -6.027 1.00 93.75 181 ILE A N 1
ATOM 1415 C CA . ILE A 1 181 ? 7.972 -4.194 -6.530 1.00 93.75 181 ILE A CA 1
ATOM 1416 C C . ILE A 1 181 ? 8.127 -5.400 -7.467 1.00 93.75 181 ILE A C 1
ATOM 1418 O O . ILE A 1 181 ? 7.405 -6.390 -7.327 1.00 93.75 181 ILE A O 1
ATOM 1422 N N . LEU A 1 182 ? 9.078 -5.332 -8.405 1.00 94.62 182 LEU A N 1
ATOM 1423 C CA . LEU A 1 182 ? 9.362 -6.411 -9.346 1.00 94.62 182 LEU A CA 1
ATOM 1424 C C . LEU A 1 182 ? 9.820 -7.686 -8.627 1.00 94.62 182 LEU A C 1
ATOM 1426 O O . LEU A 1 182 ? 9.312 -8.766 -8.935 1.00 94.62 182 LEU A O 1
ATOM 1430 N N . GLU A 1 183 ? 10.753 -7.570 -7.681 1.00 95.19 183 GLU A N 1
ATOM 1431 C CA . GLU A 1 183 ? 11.280 -8.705 -6.916 1.00 95.19 183 GLU A CA 1
ATOM 1432 C C . GLU A 1 183 ? 10.182 -9.418 -6.116 1.00 95.19 183 GLU A C 1
ATOM 1434 O O . GLU A 1 183 ? 10.017 -10.633 -6.254 1.00 95.19 183 GLU A O 1
ATOM 1439 N N . GLU A 1 184 ? 9.381 -8.680 -5.343 1.00 95.38 184 GLU A N 1
ATOM 1440 C CA . GLU A 1 184 ? 8.314 -9.255 -4.513 1.00 95.38 184 GLU A CA 1
ATOM 1441 C C . GLU A 1 184 ? 7.175 -9.851 -5.351 1.00 95.38 184 GLU A C 1
ATOM 1443 O O . GLU A 1 184 ? 6.677 -10.946 -5.057 1.00 95.38 184 GLU A O 1
ATOM 1448 N N . ALA A 1 185 ? 6.786 -9.180 -6.439 1.00 95.44 185 ALA A N 1
ATOM 1449 C CA . ALA A 1 185 ? 5.781 -9.701 -7.360 1.00 95.44 185 ALA A CA 1
ATOM 1450 C C . ALA A 1 185 ? 6.265 -10.974 -8.070 1.00 95.44 185 ALA A C 1
ATOM 1452 O O . ALA A 1 185 ? 5.485 -11.913 -8.255 1.00 95.44 185 ALA A O 1
ATOM 1453 N N . ALA A 1 186 ? 7.543 -11.034 -8.459 1.00 95.31 186 ALA A N 1
ATOM 1454 C CA . ALA A 1 186 ? 8.136 -12.209 -9.089 1.00 95.31 186 ALA A CA 1
ATOM 1455 C C . ALA A 1 186 ? 8.262 -13.377 -8.104 1.00 95.31 186 ALA A C 1
ATOM 1457 O O . ALA A 1 186 ? 7.913 -14.506 -8.457 1.00 95.31 186 ALA A O 1
ATOM 1458 N N . ALA A 1 187 ? 8.693 -13.107 -6.867 1.00 96.44 187 ALA A N 1
ATOM 1459 C CA . ALA A 1 187 ? 8.769 -14.101 -5.800 1.00 96.44 187 ALA A CA 1
ATOM 1460 C C . ALA A 1 187 ? 7.391 -14.700 -5.469 1.00 96.44 187 ALA A C 1
ATOM 1462 O O . ALA A 1 187 ? 7.281 -15.902 -5.223 1.00 96.44 187 ALA A O 1
ATOM 1463 N N . SER A 1 188 ? 6.341 -13.877 -5.526 1.00 94.31 188 SER A N 1
ATOM 1464 C CA . SER A 1 188 ? 4.957 -14.275 -5.232 1.00 94.31 188 SER A CA 1
ATOM 1465 C C . SER A 1 188 ? 4.205 -14.837 -6.452 1.00 94.31 188 SER A C 1
ATOM 1467 O O . SER A 1 188 ? 3.128 -15.415 -6.317 1.00 94.31 188 SER A O 1
ATOM 1469 N N . GLY A 1 189 ? 4.778 -14.730 -7.658 1.00 94.06 189 GLY A N 1
ATOM 1470 C CA . GLY A 1 189 ? 4.200 -15.263 -8.897 1.00 94.06 189 GLY A CA 1
ATOM 1471 C C . GLY A 1 189 ? 3.110 -14.387 -9.532 1.00 94.06 189 GLY A C 1
ATOM 1472 O O . GLY A 1 189 ? 2.329 -14.868 -10.358 1.00 94.06 189 GLY A O 1
ATOM 1473 N N . HIS A 1 190 ? 3.046 -13.100 -9.190 1.00 96.06 190 HIS A N 1
ATOM 1474 C CA . HIS A 1 190 ? 2.036 -12.163 -9.686 1.00 96.06 190 HIS A CA 1
ATOM 1475 C C . HIS A 1 190 ? 2.432 -11.547 -11.034 1.00 96.06 190 HIS A C 1
ATOM 1477 O O . HIS A 1 190 ? 2.855 -10.397 -11.136 1.00 96.06 190 HIS A O 1
ATOM 1483 N N . VAL A 1 191 ? 2.237 -12.323 -12.105 1.00 94.62 191 VAL A N 1
ATOM 1484 C CA . VAL A 1 191 ? 2.650 -11.983 -13.483 1.00 94.62 191 VAL A CA 1
ATOM 1485 C C . VAL A 1 191 ? 2.143 -10.614 -13.959 1.00 94.62 191 VAL A C 1
ATOM 1487 O O . VAL A 1 191 ? 2.850 -9.915 -14.680 1.00 94.62 191 VAL A O 1
ATOM 1490 N N . HIS A 1 192 ? 0.931 -10.210 -13.568 1.00 95.81 192 HIS A N 1
ATOM 1491 C CA . HIS A 1 192 ? 0.363 -8.922 -13.979 1.00 95.81 192 HIS A CA 1
ATOM 1492 C C . HIS A 1 192 ? 1.106 -7.725 -13.373 1.00 95.81 192 HIS A C 1
ATOM 1494 O O . HIS A 1 192 ? 1.316 -6.733 -14.069 1.00 95.81 192 HIS A O 1
ATOM 1500 N N . VAL A 1 193 ? 1.547 -7.843 -12.118 1.00 95.25 193 VAL A N 1
ATOM 1501 C CA . VAL A 1 193 ? 2.349 -6.817 -11.438 1.00 95.25 193 VAL A CA 1
ATOM 1502 C C . VAL A 1 193 ? 3.774 -6.809 -11.985 1.00 95.25 193 VAL A C 1
ATOM 1504 O O . VAL A 1 193 ? 4.293 -5.746 -12.297 1.00 95.25 193 VAL A O 1
ATOM 1507 N N . VAL A 1 194 ? 4.368 -7.985 -12.220 1.00 95.00 194 VAL A N 1
ATOM 1508 C CA . VAL A 1 194 ? 5.690 -8.113 -12.864 1.00 95.00 194 VAL A CA 1
ATOM 1509 C C . VAL A 1 194 ? 5.711 -7.427 -14.227 1.00 95.00 194 VAL A C 1
ATOM 1511 O O . VAL A 1 194 ? 6.627 -6.666 -14.522 1.00 95.00 194 VAL A O 1
ATOM 1514 N N . LYS A 1 195 ? 4.693 -7.672 -15.061 1.00 95.00 195 LYS A N 1
ATOM 1515 C CA . LYS A 1 195 ? 4.600 -7.040 -16.379 1.00 95.00 195 LYS A CA 1
ATOM 1516 C C . LYS A 1 195 ? 4.541 -5.518 -16.258 1.00 95.00 195 LYS A C 1
ATOM 1518 O O . LYS A 1 195 ? 5.278 -4.839 -16.959 1.00 95.00 195 LYS A O 1
ATOM 1523 N N . TYR A 1 196 ? 3.698 -5.011 -15.357 1.00 94.31 196 TYR A N 1
ATOM 1524 C CA . TYR A 1 196 ? 3.604 -3.579 -15.091 1.00 94.31 196 TYR A CA 1
ATOM 1525 C C . TYR A 1 196 ? 4.949 -2.995 -14.641 1.00 94.31 196 TYR A C 1
ATOM 1527 O O . TYR A 1 196 ? 5.413 -2.037 -15.242 1.00 94.31 196 TYR A O 1
ATOM 1535 N N . ALA A 1 197 ? 5.613 -3.617 -13.664 1.00 91.56 197 ALA A N 1
ATOM 1536 C CA . ALA A 1 197 ? 6.894 -3.148 -13.144 1.00 91.56 197 ALA A CA 1
ATOM 1537 C C . ALA A 1 197 ? 7.998 -3.125 -14.216 1.00 91.56 197 ALA A C 1
ATOM 1539 O O . ALA A 1 197 ? 8.754 -2.163 -14.297 1.00 91.56 197 ALA A O 1
ATOM 1540 N N . VAL A 1 198 ? 8.071 -4.150 -15.076 1.00 91.94 198 VAL A N 1
ATOM 1541 C CA . VAL A 1 198 ? 9.024 -4.190 -16.201 1.00 91.94 198 VAL A CA 1
ATOM 1542 C C . VAL A 1 198 ? 8.733 -3.096 -17.225 1.00 91.94 198 VAL A C 1
ATOM 1544 O O . VAL A 1 198 ? 9.668 -2.463 -17.711 1.00 91.94 198 VAL A O 1
ATOM 1547 N N . ASP A 1 199 ? 7.461 -2.879 -17.565 1.00 91.31 199 ASP A N 1
ATOM 1548 C CA . ASP A 1 199 ? 7.070 -1.817 -18.493 1.00 91.31 199 ASP A CA 1
ATOM 1549 C C . ASP A 1 199 ? 7.428 -0.436 -17.901 1.00 91.31 199 ASP A C 1
ATOM 1551 O O . ASP A 1 199 ? 8.081 0.357 -18.571 1.00 91.31 199 ASP A O 1
ATOM 1555 N N . SER A 1 200 ? 7.142 -0.196 -16.616 1.00 88.38 200 SER A N 1
ATOM 1556 C CA . SER A 1 200 ? 7.485 1.058 -15.927 1.00 88.38 200 SER A CA 1
ATOM 1557 C C . SER A 1 200 ? 8.990 1.293 -15.763 1.00 88.38 200 SER A C 1
ATOM 1559 O O . SER A 1 200 ? 9.437 2.429 -15.879 1.00 88.38 200 SER A O 1
ATOM 1561 N N . LEU A 1 201 ? 9.794 0.250 -15.524 1.00 86.62 201 LEU A N 1
ATOM 1562 C CA . LEU A 1 201 ? 11.259 0.367 -15.461 1.00 86.62 201 LEU A CA 1
ATOM 1563 C C . LEU A 1 201 ? 11.869 0.776 -16.808 1.00 86.62 201 LEU A C 1
ATOM 1565 O O . LEU A 1 201 ? 12.890 1.461 -16.835 1.00 86.62 201 LEU A O 1
ATOM 1569 N N . ARG A 1 202 ? 11.262 0.357 -17.926 1.00 84.88 202 ARG A N 1
ATOM 1570 C CA . ARG A 1 202 ? 11.704 0.778 -19.263 1.00 84.88 202 ARG A CA 1
ATOM 1571 C C . ARG A 1 202 ? 11.440 2.263 -19.487 1.00 84.88 202 ARG A C 1
ATOM 1573 O O . ARG A 1 202 ? 12.332 2.935 -19.987 1.00 84.88 202 ARG A O 1
ATOM 1580 N N . ASP A 1 203 ? 10.279 2.754 -19.059 1.00 80.38 203 ASP A N 1
ATOM 1581 C CA . ASP A 1 203 ? 9.936 4.175 -19.168 1.00 80.38 203 ASP A CA 1
ATOM 1582 C C . ASP A 1 203 ? 10.903 5.054 -18.348 1.00 80.38 203 ASP A C 1
ATOM 1584 O O . ASP A 1 203 ? 11.378 6.068 -18.846 1.00 80.38 203 ASP A O 1
ATOM 1588 N N . VAL A 1 204 ? 11.284 4.630 -17.132 1.00 73.00 204 VAL A N 1
ATOM 1589 C CA . VAL A 1 204 ? 12.284 5.347 -16.304 1.00 73.00 204 VAL A CA 1
ATOM 1590 C C . VAL A 1 204 ? 13.648 5.441 -16.996 1.00 73.00 204 VAL A C 1
ATOM 1592 O O . VAL A 1 204 ? 14.301 6.480 -16.951 1.00 73.00 204 VAL A O 1
ATOM 1595 N N . GLY A 1 205 ? 14.095 4.356 -17.634 1.00 62.81 205 GLY A N 1
ATOM 1596 C CA . GLY A 1 205 ? 15.401 4.314 -18.297 1.00 62.81 205 GLY A CA 1
ATOM 1597 C C . GLY A 1 205 ? 15.503 5.200 -19.543 1.00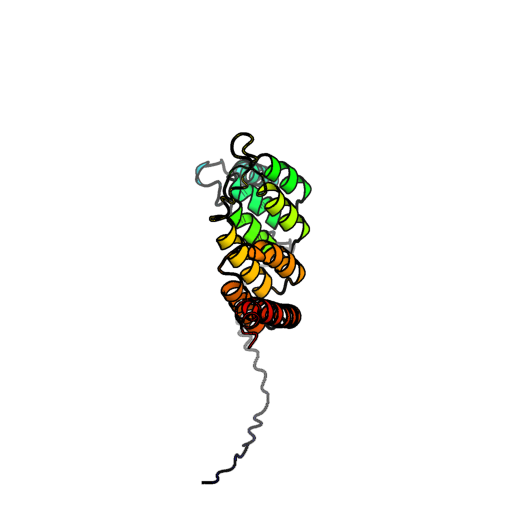 62.81 205 GLY A C 1
ATOM 1598 O O . GLY A 1 205 ? 16.609 5.603 -19.907 1.00 62.81 205 GLY A O 1
ATOM 1599 N N . ASP A 1 206 ? 14.376 5.515 -20.184 1.00 58.25 206 ASP A N 1
ATOM 1600 C CA . ASP A 1 206 ? 14.335 6.409 -21.344 1.00 58.25 206 ASP A CA 1
ATOM 1601 C C . ASP A 1 206 ? 14.390 7.895 -20.922 1.00 58.25 206 ASP A C 1
ATOM 1603 O O . ASP A 1 206 ? 14.993 8.704 -21.634 1.00 58.25 206 ASP A O 1
ATOM 1607 N N . ASP A 1 207 ? 13.857 8.244 -19.741 1.00 55.50 207 ASP A N 1
ATOM 1608 C CA . ASP A 1 207 ? 13.893 9.608 -19.187 1.00 55.50 207 ASP A CA 1
ATOM 1609 C C . ASP A 1 207 ? 15.317 10.030 -18.760 1.00 55.50 207 ASP A C 1
ATOM 1611 O O . ASP A 1 207 ? 15.754 11.141 -19.069 1.00 55.50 207 ASP A O 1
ATOM 1615 N N . GLU A 1 208 ? 16.102 9.140 -18.134 1.00 51.66 208 GLU A N 1
ATOM 1616 C CA . GLU A 1 208 ? 17.496 9.441 -17.743 1.00 51.66 208 GLU A CA 1
ATOM 1617 C C . GLU A 1 208 ? 18.467 9.544 -18.937 1.00 51.66 208 GLU A C 1
ATOM 1619 O O . GLU A 1 208 ? 19.557 10.112 -18.824 1.00 51.66 208 GLU A O 1
ATOM 1624 N N . PHE A 1 209 ? 18.092 9.028 -20.112 1.00 42.47 209 PHE A N 1
ATOM 1625 C CA . PHE A 1 209 ? 18.929 9.098 -21.313 1.00 42.47 209 PHE A CA 1
ATOM 1626 C C . PHE A 1 209 ? 18.727 10.394 -22.123 1.00 42.47 209 PHE A C 1
ATOM 1628 O O . PHE A 1 209 ? 19.454 10.641 -23.094 1.00 42.47 209 PHE A O 1
ATOM 1635 N N . MET A 1 210 ? 17.780 11.255 -21.727 1.00 46.47 210 MET A N 1
ATOM 1636 C CA . MET A 1 210 ? 17.378 12.445 -22.482 1.00 46.47 210 MET A CA 1
ATOM 1637 C C . MET A 1 210 ? 17.850 13.784 -21.879 1.00 46.47 210 MET A C 1
ATOM 1639 O O . MET A 1 210 ? 17.170 14.788 -22.056 1.00 46.47 210 MET A O 1
ATOM 1643 N N . ASP A 1 211 ? 19.036 13.845 -21.246 1.00 47.50 211 ASP A N 1
ATOM 1644 C CA . ASP A 1 211 ? 19.631 15.133 -20.807 1.00 47.50 211 ASP A CA 1
ATOM 1645 C C . ASP A 1 211 ? 21.156 15.308 -21.026 1.00 47.50 211 ASP A C 1
ATOM 1647 O O . ASP A 1 211 ? 21.807 16.125 -20.382 1.00 47.50 211 ASP A O 1
ATOM 1651 N N . CYS A 1 212 ? 21.807 14.588 -21.955 1.00 47.06 212 CYS A N 1
ATOM 1652 C CA . CYS A 1 212 ? 23.226 14.908 -22.247 1.00 47.06 212 CYS A CA 1
ATOM 1653 C C . CYS A 1 212 ? 23.761 14.654 -23.666 1.00 47.06 212 CYS A C 1
ATOM 1655 O O . CYS A 1 212 ? 24.963 14.812 -23.899 1.00 47.06 212 CYS A O 1
ATOM 1657 N N . THR A 1 213 ? 22.924 14.335 -24.659 1.00 48.81 213 THR A N 1
ATOM 1658 C CA . THR A 1 213 ? 23.410 14.120 -26.044 1.00 48.81 213 THR A CA 1
ATOM 1659 C C . THR A 1 213 ? 22.960 15.158 -27.075 1.00 48.81 213 THR A C 1
ATOM 1661 O O . THR A 1 213 ? 23.403 15.086 -28.221 1.00 48.81 213 THR A O 1
ATOM 1664 N N . ALA A 1 214 ? 22.177 16.173 -26.693 1.00 48.12 214 ALA A N 1
ATOM 1665 C CA . ALA A 1 214 ? 21.658 17.160 -27.645 1.00 48.12 214 ALA A CA 1
ATOM 1666 C C . ALA A 1 214 ? 22.580 18.366 -27.937 1.00 48.12 214 ALA A C 1
ATOM 1668 O O . ALA A 1 214 ? 22.321 19.068 -28.909 1.00 48.12 214 ALA A O 1
ATOM 1669 N N . ASP A 1 215 ? 23.673 18.592 -27.191 1.00 48.34 215 ASP A N 1
ATOM 1670 C CA . ASP A 1 215 ? 24.487 19.821 -27.332 1.00 48.34 215 ASP A CA 1
ATOM 1671 C C . ASP A 1 215 ? 25.922 19.587 -27.849 1.00 48.34 215 ASP A C 1
ATOM 1673 O O . ASP A 1 215 ? 26.917 20.099 -27.336 1.00 48.34 215 ASP A O 1
ATOM 1677 N N . ARG A 1 216 ? 26.055 18.772 -28.902 1.00 48.34 216 ARG A N 1
ATOM 1678 C CA . ARG A 1 216 ? 27.263 18.763 -29.749 1.00 48.34 216 ARG A CA 1
ATOM 1679 C C . ARG A 1 216 ? 26.891 18.915 -31.216 1.00 48.34 216 ARG A C 1
ATOM 1681 O O . ARG A 1 216 ? 27.065 17.993 -32.012 1.00 48.34 216 ARG A O 1
ATOM 1688 N N . THR A 1 217 ? 26.401 20.098 -31.573 1.00 52.44 217 THR A N 1
ATOM 1689 C CA . THR A 1 217 ? 26.477 20.591 -32.952 1.00 52.44 217 THR A CA 1
ATOM 1690 C C . THR A 1 217 ? 27.926 20.969 -33.262 1.00 52.44 217 THR A C 1
ATOM 1692 O O . THR A 1 217 ? 28.531 21.754 -32.532 1.00 52.44 217 THR A O 1
ATOM 1695 N N . TRP A 1 218 ? 28.478 20.353 -34.304 1.00 50.97 218 TRP A N 1
ATOM 1696 C CA . TRP A 1 218 ? 29.832 20.549 -34.834 1.00 50.97 218 TRP A CA 1
ATOM 1697 C C . TRP A 1 218 ? 29.901 21.777 -35.741 1.00 50.97 218 TRP A C 1
ATOM 1699 O O . TRP A 1 218 ? 28.910 22.018 -36.468 1.00 50.97 218 TRP A O 1
#

pLDDT: mean 70.38, std 21.48, range [29.38, 96.44]